Protein AF-A0A8J5JLI9-F1 (afdb_monomer)

Organism: Homarus americanus (NCBI:txid6706)

Mean predicted aligned error: 8.63 Å

Radius of gyration: 26.47 Å; Cα contacts (8 Å, |Δi|>4): 262; chains: 1; bounding box: 63×34×77 Å

Nearest PDB structures (foldseek):
  8sdy-assembly1_A  TM=8.564E-01  e=7.341E-09  Rattus norvegicus
  8bvt-assembly1_A  TM=8.169E-01  e=4.354E-09  Rattus nativitatis
  8sdz-assembly1_A  TM=8.524E-01  e=4.811E-08  Rattus norvegicus
  8wjq-assembly1_A  TM=7.940E-01  e=2.316E-08  Homo sapiens
  8bvs-assembly1_A  TM=8.279E-01  e=9.486E-08  Rattus norvegicus

InterPro domains:
  IPR036259 MFS transporter superfamily [G3DSA:1.20.1250.20] (95-215)
  IPR036259 MFS transporter superfamily [SSF103473] (138-205)

Foldseek 3Di:
DVVVVVVVCVVVPADDPVLVCCCVPPQVVLLVVLVVLVVVLLVQLDDAQKAADDPDCVQDPDDPVVVCVQWFPCDPPDNHTDRFKTFDWDFDPPDRGDIDTDPDIDGRDRAMDGDCPPPVHHNCNVVVCDDVNSVLSVLLVVLLVVLLVQLVPPLVCCQPPPQHLVRSLVVLSVQLVVLSVCLVPDPDSVSNSVSSSSNSSSNVSSNPSSVVVSD

Secondary structure (DSSP, 8-state):
-HHHHHHHHHHHH-S-HHHHHHIIIIIHHHHHHHHHHHHHHHHHS----EEE--TTGGGS---HHHHHHHHSPBPTTSSSBPSSEEEEEEE-SSSS--EEEEEEEEE--S-EEE--SS-S--HHHHTT--GGGTHHHHHHHHHHHHHHHHHHHHHHHHIIIII-HHHHHHHHHHHHHHHHGGGGG---HHHHHHHHHHHHHHHHHHHHHHHHT--

Sequence (215 aa):
MAKEFDEILESVGSYGYYQKWMILIFFMPISFFVGFTMNLMLFQVVVPDHWCYVPGRENTTLSPKEWRALTLPRAIESEKYSSCLMYKGEWSEDDGANYTVTNETQECISGWQHDLSQFTTTLSTAYEWVCEREIYSQHVLSITMAGNTVGTFLFPLLADKYLGRHSVFFLTLAIHIVFTLPYCWVSNIGLHLTLRFFQGLSFESNYLMPYTIGE

pLDDT: mean 85.45, std 9.64, range [50.44, 97.38]

Solvent-accessible surface area (backbone atoms only — not comparable to full-atom values): 11976 Å² total; per-residue (Å²): 107,72,68,57,51,53,53,50,46,51,72,78,62,53,82,42,73,68,55,54,49,47,42,62,70,53,45,47,54,50,34,47,52,56,50,48,62,58,58,49,47,61,67,34,41,43,66,63,65,47,30,54,37,71,88,66,54,88,69,44,95,60,50,81,64,56,47,46,65,68,44,32,44,66,31,95,90,46,100,46,64,28,50,57,38,25,39,46,63,50,73,47,88,84,73,75,67,42,78,46,66,49,97,50,75,40,72,57,83,69,48,73,43,66,55,52,89,87,49,90,77,25,56,18,67,73,70,60,30,48,70,92,40,33,58,56,43,53,47,49,54,52,37,20,51,51,20,25,58,52,24,61,58,50,50,57,54,41,16,77,74,75,59,36,61,72,56,43,43,56,49,30,50,50,45,27,52,66,34,50,63,59,56,86,77,57,84,51,64,70,59,48,43,51,30,36,20,50,28,22,23,21,46,58,49,49,56,52,45,63,66,64,71,65,110

Structure (mmCIF, N/CA/C/O backbone):
data_AF-A0A8J5JLI9-F1
#
_entry.id   AF-A0A8J5JLI9-F1
#
loop_
_atom_site.group_PDB
_atom_site.id
_atom_site.type_symbol
_atom_site.label_atom_id
_atom_site.label_alt_id
_atom_site.label_comp_id
_atom_site.label_asym_id
_atom_site.label_entity_id
_atom_site.label_seq_id
_atom_site.pdbx_PDB_ins_code
_atom_site.Cartn_x
_atom_site.Cartn_y
_atom_site.Cartn_z
_atom_site.occupancy
_atom_site.B_iso_or_equiv
_atom_site.auth_seq_id
_atom_site.auth_comp_id
_atom_site.auth_asym_id
_atom_site.auth_atom_id
_atom_site.pdbx_PDB_model_num
ATOM 1 N N . MET A 1 1 ? -31.823 19.813 27.300 1.00 50.44 1 MET A N 1
ATOM 2 C CA . MET A 1 1 ? -31.480 18.486 26.752 1.00 50.44 1 MET A CA 1
ATOM 3 C C . MET A 1 1 ? -29.978 18.206 26.766 1.00 50.44 1 MET A C 1
ATOM 5 O O . MET A 1 1 ? -29.601 17.415 27.607 1.00 50.44 1 MET A O 1
ATOM 9 N N . ALA A 1 2 ? -29.108 18.858 25.972 1.00 58.19 2 ALA A N 1
ATOM 10 C CA . ALA A 1 2 ? -27.647 18.628 26.078 1.00 58.19 2 ALA A CA 1
ATOM 11 C C . ALA A 1 2 ? -27.084 18.991 27.471 1.00 58.19 2 ALA A C 1
ATOM 13 O O . ALA A 1 2 ? -26.429 18.179 28.104 1.00 58.19 2 ALA A O 1
ATOM 14 N N . LYS A 1 3 ? -27.480 20.157 28.006 1.00 59.47 3 LYS A N 1
ATOM 15 C CA . LYS A 1 3 ? -27.076 20.619 29.347 1.00 59.47 3 LYS A CA 1
ATOM 16 C C . LYS A 1 3 ? -27.478 19.686 30.498 1.00 59.47 3 LYS A C 1
ATOM 18 O O . LYS A 1 3 ? -26.712 19.518 31.428 1.00 59.47 3 LYS A O 1
ATOM 23 N N . GLU A 1 4 ? -28.662 19.078 30.425 1.00 73.69 4 GLU A N 1
ATOM 24 C CA . GLU A 1 4 ? -29.114 18.120 31.449 1.00 73.69 4 GLU A CA 1
ATOM 25 C C . GLU A 1 4 ? -28.343 16.803 31.368 1.00 73.69 4 GLU A C 1
ATOM 27 O O . GLU A 1 4 ? -28.082 16.190 32.394 1.00 73.69 4 GLU A O 1
ATOM 32 N N . PHE A 1 5 ? -27.980 16.358 30.162 1.00 71.81 5 PHE A N 1
ATOM 33 C CA . PHE A 1 5 ? -27.211 15.129 29.985 1.00 71.81 5 PHE A CA 1
ATOM 34 C C . PHE A 1 5 ? -25.776 15.293 30.497 1.00 71.81 5 PHE A C 1
ATOM 36 O O . PHE A 1 5 ? -25.305 14.437 31.240 1.00 71.81 5 PHE A O 1
ATOM 43 N N . ASP A 1 6 ? -25.138 16.426 30.191 1.00 66.88 6 ASP A N 1
ATOM 44 C CA . ASP A 1 6 ? -23.807 16.765 30.703 1.00 66.88 6 ASP A CA 1
ATOM 45 C C . ASP A 1 6 ? -23.806 16.909 32.237 1.00 66.88 6 ASP A C 1
ATOM 47 O O . ASP A 1 6 ? -22.917 16.383 32.901 1.00 66.88 6 ASP A O 1
ATOM 51 N N . GLU A 1 7 ? -24.830 17.543 32.824 1.00 71.38 7 GLU A N 1
ATOM 52 C CA . GLU A 1 7 ? -24.980 17.674 34.286 1.00 71.38 7 GLU A CA 1
ATOM 53 C C . GLU A 1 7 ? -25.212 16.313 34.972 1.00 71.38 7 GLU A C 1
ATOM 55 O O . GLU A 1 7 ? -24.682 16.053 36.056 1.00 71.38 7 GLU A O 1
ATOM 60 N N . ILE A 1 8 ? -25.964 15.407 34.335 1.00 69.44 8 ILE A N 1
ATOM 61 C CA . ILE A 1 8 ? -26.152 14.033 34.822 1.00 69.44 8 ILE A CA 1
ATOM 62 C C . ILE A 1 8 ? -24.837 13.249 34.726 1.00 69.44 8 ILE A C 1
ATOM 64 O O . ILE A 1 8 ? -24.463 12.590 35.696 1.00 69.44 8 ILE A O 1
ATOM 68 N N . LEU A 1 9 ? -24.103 13.348 33.618 1.00 67.81 9 LEU A N 1
ATOM 69 C CA . LEU A 1 9 ? -22.786 12.721 33.451 1.00 67.81 9 LEU A CA 1
ATOM 70 C C . LEU A 1 9 ? -21.776 13.218 34.491 1.00 67.81 9 LEU A C 1
ATOM 72 O O . LEU A 1 9 ? -21.036 12.427 35.077 1.00 67.81 9 LEU A O 1
ATOM 76 N N . GLU A 1 10 ? -21.790 14.517 34.785 1.00 68.19 10 GLU A N 1
ATOM 77 C CA . GLU A 1 10 ? -20.942 15.112 35.813 1.00 68.19 10 GLU A CA 1
ATOM 78 C C . GLU A 1 10 ? -21.292 14.590 37.218 1.00 68.19 10 GLU A C 1
ATOM 80 O O . GLU A 1 10 ? -20.395 14.315 38.018 1.00 68.19 10 GLU A O 1
ATOM 85 N N . SER A 1 11 ? -22.581 14.341 37.482 1.00 65.12 11 SER A N 1
ATOM 86 C CA . SER A 1 11 ? -23.072 13.773 38.746 1.00 65.12 11 SER A CA 1
ATOM 87 C C . SER A 1 11 ? -22.745 12.284 38.952 1.00 65.12 11 SER A C 1
ATOM 89 O O . SER A 1 11 ? -22.592 11.849 40.095 1.00 65.12 11 SER A O 1
ATOM 91 N N . VAL A 1 12 ? -22.609 11.500 37.872 1.00 65.25 12 VAL A N 1
ATOM 92 C CA . VAL A 1 12 ? -22.276 10.058 37.923 1.00 65.25 12 VAL A CA 1
ATOM 93 C C . VAL A 1 12 ? -20.759 9.829 38.062 1.00 65.25 12 VAL A C 1
ATOM 95 O O . VAL A 1 12 ? -20.327 8.749 38.467 1.00 65.25 12 VAL A O 1
ATOM 98 N N . GLY A 1 13 ? -19.953 10.873 37.849 1.00 58.94 13 GLY A N 1
ATOM 99 C CA . GLY A 1 13 ? -18.511 10.888 38.080 1.00 58.94 13 GLY A CA 1
ATOM 100 C C . GLY A 1 13 ? -17.747 11.067 36.775 1.00 58.94 13 GLY A C 1
ATOM 101 O O . GLY A 1 13 ? -17.321 10.093 36.158 1.00 58.94 13 GLY A O 1
ATOM 102 N N . SER A 1 14 ? -17.563 12.323 36.366 1.00 61.41 14 SER A N 1
ATOM 103 C CA . SER A 1 14 ? -16.874 12.664 35.120 1.00 61.41 14 SER A CA 1
ATOM 104 C C . SER A 1 14 ? -15.392 12.265 35.114 1.00 61.41 14 SER A C 1
ATOM 106 O O . SER A 1 14 ? -14.705 12.314 36.137 1.00 61.41 14 SER A O 1
ATOM 108 N N . TYR A 1 15 ? -14.904 11.884 33.926 1.00 65.12 15 TYR A N 1
ATOM 109 C CA . TYR A 1 15 ? -13.517 11.958 33.435 1.00 65.12 15 TYR A CA 1
ATOM 110 C C . TYR A 1 15 ? -12.398 11.857 34.499 1.00 65.12 15 TYR A C 1
ATOM 112 O O . TYR A 1 15 ? -11.494 12.702 34.599 1.00 65.12 15 TYR A O 1
ATOM 120 N N . GLY A 1 16 ? -12.455 10.804 35.318 1.00 73.75 16 GLY A N 1
ATOM 121 C CA . GLY A 1 16 ? -11.554 10.604 36.452 1.00 73.75 16 GLY A CA 1
ATOM 122 C C . GLY A 1 16 ? -10.106 10.305 36.043 1.00 73.75 16 GLY A C 1
ATOM 123 O O . GLY A 1 16 ? -9.800 9.975 34.895 1.00 73.75 16 GLY A O 1
ATOM 124 N N . TYR A 1 17 ? -9.178 10.362 37.006 1.00 79.00 17 TYR A N 1
ATOM 125 C CA . TYR A 1 17 ? -7.759 10.052 36.766 1.00 79.00 17 TYR A CA 1
ATOM 126 C C . TYR A 1 17 ? -7.548 8.669 36.137 1.00 79.00 17 TYR A C 1
ATOM 128 O O . TYR A 1 17 ? -6.732 8.537 35.231 1.00 79.00 17 TYR A O 1
ATOM 136 N N . TYR A 1 18 ? -8.303 7.655 36.573 1.00 79.31 18 TYR A N 1
ATOM 137 C CA . TYR A 1 18 ? -8.224 6.301 36.018 1.00 79.31 18 TYR A CA 1
ATOM 138 C C . TYR A 1 18 ? -8.547 6.266 34.519 1.00 79.31 18 TYR A C 1
ATOM 140 O O . TYR A 1 18 ? -7.831 5.645 33.739 1.00 79.31 18 TYR A O 1
ATOM 148 N N . GLN A 1 19 ? -9.576 6.998 34.102 1.00 77.00 19 GLN A N 1
ATOM 149 C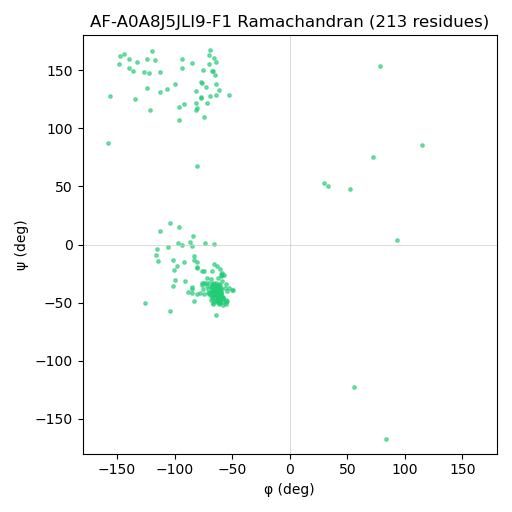 CA . GLN A 1 19 ? -9.997 7.059 32.711 1.00 77.00 19 GLN A CA 1
ATOM 150 C C . GLN A 1 19 ? -8.971 7.787 31.834 1.00 77.00 19 GLN A C 1
ATOM 152 O O . GLN A 1 19 ? -8.631 7.309 30.753 1.00 77.00 19 GLN A O 1
ATOM 157 N N . LYS A 1 20 ? -8.394 8.889 32.335 1.00 80.50 20 LYS A N 1
ATOM 158 C CA . LYS A 1 20 ? -7.273 9.581 31.675 1.00 80.50 20 LYS A CA 1
ATOM 159 C C . LYS A 1 20 ? -6.073 8.651 31.494 1.00 80.50 20 LYS A C 1
ATOM 161 O O . LYS A 1 20 ? -5.499 8.600 30.411 1.00 80.50 20 LYS A O 1
ATOM 166 N N . TRP A 1 21 ? -5.717 7.891 32.530 1.00 84.69 21 TRP A N 1
ATOM 167 C CA . TRP A 1 21 ? -4.632 6.911 32.465 1.00 84.69 21 TRP A CA 1
ATOM 168 C C . TRP A 1 21 ? -4.922 5.785 31.471 1.00 84.69 21 TRP A C 1
ATOM 170 O O . TRP A 1 21 ? -4.036 5.422 30.703 1.00 84.69 21 TRP A O 1
ATOM 180 N N . MET A 1 22 ? -6.153 5.272 31.435 1.00 83.44 22 MET A N 1
ATOM 181 C CA . MET A 1 22 ? -6.568 4.251 30.473 1.00 83.44 22 MET A CA 1
ATOM 182 C C . MET A 1 22 ? -6.462 4.761 29.027 1.00 83.44 22 MET A C 1
ATOM 184 O O . MET A 1 22 ? -5.907 4.070 28.174 1.00 83.44 22 MET A O 1
ATOM 188 N N . ILE A 1 23 ? -6.918 5.986 28.752 1.00 83.75 23 ILE A N 1
ATOM 189 C CA . ILE A 1 23 ? -6.802 6.600 27.422 1.00 83.75 23 ILE A CA 1
ATOM 190 C C . ILE A 1 23 ? -5.336 6.795 27.031 1.00 83.75 23 ILE A C 1
ATOM 192 O O . ILE A 1 23 ? -4.942 6.403 25.934 1.00 83.75 23 ILE A O 1
ATOM 196 N N . LEU A 1 24 ? -4.517 7.347 27.927 1.00 84.88 24 LEU A N 1
ATOM 197 C CA . LEU A 1 24 ? -3.117 7.657 27.635 1.00 84.88 24 LEU A CA 1
ATOM 198 C C . LEU A 1 24 ? -2.237 6.411 27.483 1.00 84.88 24 LEU A C 1
ATOM 200 O O . LEU A 1 24 ? -1.394 6.377 26.592 1.00 84.88 24 LEU A O 1
ATOM 204 N N . ILE A 1 25 ? -2.404 5.397 28.337 1.00 88.00 25 ILE A N 1
ATOM 205 C CA . ILE A 1 25 ? -1.552 4.198 28.314 1.00 88.00 25 ILE A CA 1
ATOM 206 C C . ILE A 1 25 ? -2.046 3.167 27.303 1.00 88.00 25 ILE A C 1
ATOM 208 O O . ILE A 1 25 ? -1.225 2.497 26.683 1.00 88.00 25 ILE A O 1
ATOM 212 N N . PHE A 1 26 ? -3.359 2.988 27.155 1.00 84.31 26 PHE A N 1
ATOM 213 C CA . PHE A 1 26 ? -3.895 1.871 26.381 1.00 84.31 26 PHE A CA 1
ATOM 214 C C . PHE A 1 26 ? -4.403 2.316 25.014 1.00 84.31 26 PHE A C 1
ATOM 216 O O . PHE A 1 26 ? -3.925 1.837 23.988 1.00 84.31 26 PHE A O 1
ATOM 223 N N . PHE A 1 27 ? -5.338 3.264 24.980 1.00 85.75 27 PHE A N 1
ATOM 224 C CA . PHE A 1 27 ? -5.991 3.626 23.727 1.00 85.75 27 PHE A CA 1
ATOM 225 C C . PHE A 1 27 ? -5.100 4.448 22.795 1.00 85.75 27 PHE A C 1
ATOM 227 O O . PHE A 1 27 ? -5.042 4.153 21.606 1.00 85.75 27 PHE A O 1
ATOM 234 N N . MET A 1 28 ? -4.357 5.426 23.316 1.00 87.00 28 MET A N 1
ATOM 235 C CA . MET A 1 28 ? -3.518 6.300 22.494 1.00 87.00 28 MET A CA 1
ATOM 236 C C . MET A 1 28 ? -2.424 5.529 21.729 1.00 87.00 28 MET A C 1
ATOM 238 O O . MET A 1 28 ? -2.307 5.747 20.521 1.00 87.00 28 MET A O 1
ATOM 242 N N . PRO A 1 29 ? -1.667 4.592 22.339 1.00 89.94 29 PRO A N 1
ATOM 243 C CA . PRO A 1 29 ? -0.715 3.781 21.584 1.00 89.94 29 PRO A CA 1
ATOM 244 C C . PRO A 1 29 ? -1.393 2.903 20.534 1.00 89.94 29 PRO A C 1
ATOM 246 O O . PRO A 1 29 ? -0.901 2.818 19.413 1.00 89.94 29 PRO A O 1
ATOM 249 N N . ILE A 1 30 ? -2.537 2.287 20.856 1.00 89.19 30 ILE A N 1
ATOM 250 C CA . ILE A 1 30 ? -3.274 1.442 19.905 1.00 89.19 30 ILE A CA 1
ATOM 251 C C . ILE A 1 30 ? -3.725 2.265 18.694 1.00 89.19 30 ILE A C 1
ATOM 253 O O . ILE A 1 30 ? -3.427 1.888 17.560 1.00 89.19 30 ILE A O 1
ATOM 257 N N . SER A 1 31 ? -4.375 3.410 18.913 1.00 87.00 31 SER A N 1
ATOM 258 C CA . SER A 1 31 ? -4.816 4.294 17.830 1.00 87.00 31 SER A CA 1
ATOM 259 C C . SER A 1 31 ? -3.634 4.830 17.019 1.00 87.00 31 SER A C 1
ATOM 261 O O . SER A 1 31 ? -3.736 4.932 15.796 1.00 87.00 31 SER A O 1
ATOM 263 N N . PHE A 1 32 ? -2.490 5.101 17.659 1.00 89.25 32 PHE A N 1
ATOM 264 C CA . PHE A 1 32 ? -1.261 5.466 16.956 1.00 89.25 32 PHE A CA 1
ATOM 265 C C . PHE A 1 32 ? -0.764 4.337 16.046 1.00 89.25 32 PHE A C 1
ATOM 267 O O . PHE A 1 32 ? -0.504 4.590 14.875 1.00 89.25 32 PHE A O 1
ATOM 274 N N . PHE A 1 33 ? -0.667 3.095 16.530 1.00 89.94 33 PHE A N 1
ATOM 275 C CA . PHE A 1 33 ? -0.214 1.964 15.710 1.00 89.94 33 PHE A CA 1
ATOM 276 C C . PHE A 1 33 ? -1.173 1.657 14.555 1.00 89.94 33 PHE A C 1
ATOM 278 O O . PHE A 1 33 ? -0.732 1.427 13.427 1.00 89.94 33 PHE A O 1
ATOM 285 N N . VAL A 1 34 ? -2.482 1.703 14.803 1.00 90.19 34 VAL A N 1
ATOM 286 C CA . VAL A 1 34 ? -3.504 1.525 13.761 1.00 90.19 34 VAL A CA 1
ATOM 287 C C . VAL A 1 34 ? -3.406 2.640 12.711 1.00 90.19 34 VAL A C 1
ATOM 289 O O . VAL A 1 34 ? -3.369 2.365 11.513 1.00 90.19 34 VAL A O 1
ATOM 292 N N . GLY A 1 35 ? -3.276 3.899 13.137 1.00 89.62 35 GLY A N 1
ATOM 293 C CA . GLY A 1 35 ? -3.065 5.031 12.232 1.00 89.62 35 GLY A CA 1
ATOM 294 C C . GLY A 1 35 ? -1.760 4.943 11.452 1.00 89.62 35 GLY A C 1
ATOM 295 O O . GLY A 1 35 ? -1.736 5.190 10.246 1.00 89.62 35 GLY A O 1
ATOM 296 N N . PHE A 1 36 ? -0.681 4.541 12.112 1.00 90.25 36 PHE A N 1
ATOM 297 C CA . PHE A 1 36 ? 0.627 4.394 11.496 1.00 90.25 36 PHE A CA 1
ATOM 298 C C . PHE A 1 36 ? 0.609 3.321 10.403 1.00 90.25 36 PHE A C 1
ATOM 300 O O . PHE A 1 36 ? 1.004 3.595 9.273 1.00 90.25 36 PHE A O 1
ATOM 307 N N . THR A 1 37 ? 0.079 2.130 10.693 1.00 89.25 37 THR A N 1
ATOM 308 C CA . THR A 1 37 ? -0.014 1.037 9.706 1.00 89.25 37 THR A CA 1
ATOM 309 C C . THR A 1 37 ? -0.882 1.396 8.499 1.00 89.25 37 THR A C 1
ATOM 311 O O . THR A 1 37 ? -0.558 0.996 7.380 1.00 89.25 37 THR A O 1
ATOM 314 N N . MET A 1 38 ? -1.935 2.196 8.692 1.00 88.38 38 MET A N 1
ATOM 315 C CA . MET A 1 38 ? -2.758 2.707 7.594 1.00 88.38 38 MET A CA 1
ATOM 316 C C . MET A 1 38 ? -2.021 3.712 6.719 1.00 88.38 38 MET A C 1
ATOM 318 O O . MET A 1 38 ? -2.015 3.577 5.497 1.00 88.38 38 MET A O 1
ATOM 322 N N . ASN A 1 39 ? -1.348 4.688 7.325 1.00 88.56 39 ASN A N 1
ATOM 323 C CA . ASN A 1 39 ? -0.610 5.703 6.572 1.00 88.56 39 ASN A CA 1
ATOM 324 C C . ASN A 1 39 ? 0.620 5.123 5.860 1.00 88.56 39 ASN A C 1
ATOM 326 O O . ASN A 1 39 ? 0.968 5.575 4.769 1.00 88.56 39 ASN A O 1
ATOM 330 N N . LEU A 1 40 ? 1.236 4.072 6.413 1.00 90.06 40 LEU A N 1
ATOM 331 C CA . LEU A 1 40 ? 2.332 3.356 5.756 1.00 90.06 40 LEU A CA 1
ATOM 332 C C . LEU A 1 40 ? 1.950 2.775 4.387 1.00 90.06 40 LEU A C 1
ATOM 334 O O . LEU A 1 40 ? 2.828 2.610 3.542 1.00 90.06 40 LEU A O 1
ATOM 338 N N . MET A 1 41 ? 0.665 2.512 4.131 1.00 89.00 41 MET A N 1
ATOM 339 C CA . MET A 1 41 ? 0.199 2.036 2.826 1.00 89.00 41 MET A CA 1
ATOM 340 C C . MET A 1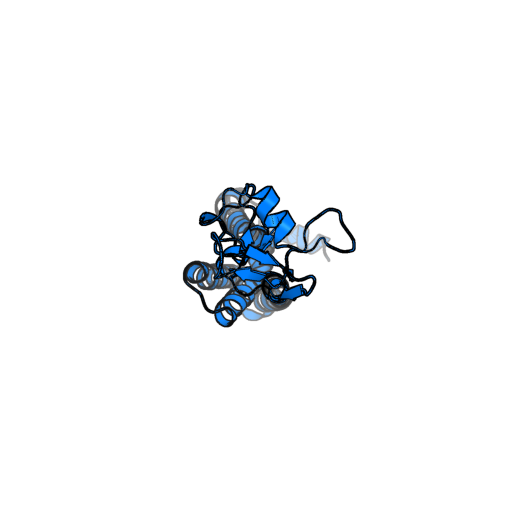 41 ? 0.590 2.975 1.683 1.00 89.00 41 MET A C 1
ATOM 342 O O . MET A 1 41 ? 0.950 2.496 0.611 1.00 89.00 41 MET A O 1
ATOM 346 N N . LEU A 1 42 ? 0.555 4.293 1.903 1.00 91.44 42 LEU A N 1
ATOM 347 C CA . LEU A 1 42 ? 0.856 5.279 0.861 1.00 91.44 42 LEU A CA 1
ATOM 348 C C . LEU A 1 42 ? 2.290 5.120 0.343 1.00 91.44 42 LEU A C 1
ATOM 350 O O . LEU A 1 42 ? 2.525 5.160 -0.861 1.00 91.44 42 LEU A O 1
ATOM 354 N N . PHE A 1 43 ? 3.233 4.847 1.244 1.00 90.44 43 PHE A N 1
ATOM 355 C CA . PHE A 1 43 ? 4.628 4.586 0.890 1.00 90.44 43 PHE A CA 1
ATOM 356 C C . PHE A 1 43 ? 4.835 3.201 0.272 1.00 90.44 43 PHE A C 1
ATOM 358 O O . PHE A 1 43 ? 5.801 2.987 -0.451 1.00 90.44 43 PHE A O 1
ATOM 365 N N . GLN A 1 44 ? 3.940 2.248 0.533 1.00 88.94 44 GLN A N 1
ATOM 366 C CA . GLN A 1 44 ? 4.023 0.916 -0.065 1.00 88.94 44 GLN A CA 1
ATOM 367 C C . GLN A 1 44 ? 3.575 0.914 -1.525 1.00 88.94 44 GLN A C 1
ATOM 369 O O . GLN A 1 44 ? 4.124 0.150 -2.306 1.00 88.94 44 GLN A O 1
ATOM 374 N N . VAL A 1 45 ? 2.608 1.748 -1.908 1.00 91.38 45 VAL A N 1
ATOM 375 C CA . VAL A 1 45 ? 2.060 1.774 -3.278 1.00 91.38 45 VAL A CA 1
ATOM 376 C C . VAL A 1 45 ? 2.672 2.858 -4.165 1.00 91.38 45 VAL A C 1
ATOM 378 O O . VAL A 1 45 ? 2.288 2.996 -5.327 1.00 91.38 45 VAL A O 1
ATOM 381 N N . VAL A 1 46 ? 3.623 3.639 -3.644 1.00 91.50 46 VAL A N 1
ATOM 382 C CA . VAL A 1 46 ? 4.294 4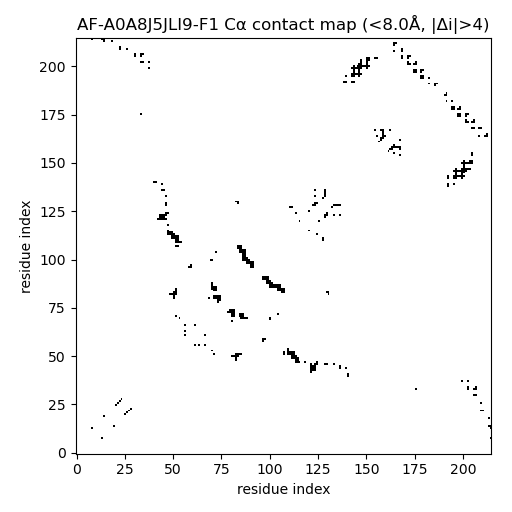.670 -4.439 1.00 91.50 46 VAL A CA 1
ATOM 383 C C . VAL A 1 46 ? 5.039 4.031 -5.611 1.00 91.50 46 VAL A C 1
ATOM 385 O O . VAL A 1 46 ? 5.742 3.023 -5.464 1.00 91.50 46 VAL A O 1
ATOM 388 N N . VAL A 1 47 ? 4.849 4.619 -6.787 1.00 90.19 47 VAL A N 1
ATOM 389 C CA . VAL A 1 47 ? 5.544 4.248 -8.015 1.00 90.19 47 VAL A CA 1
ATOM 390 C C . VAL A 1 47 ? 6.728 5.205 -8.167 1.00 90.19 47 VAL A C 1
ATOM 392 O O . VAL A 1 47 ? 6.503 6.388 -8.420 1.00 90.19 47 VAL A O 1
ATOM 395 N N . PRO A 1 48 ? 7.978 4.756 -7.954 1.00 90.94 48 PRO A N 1
ATOM 396 C CA . PRO A 1 48 ? 9.136 5.611 -8.190 1.00 90.94 48 PRO A CA 1
ATOM 397 C C . PRO A 1 48 ? 9.334 5.869 -9.689 1.00 90.94 48 PRO A C 1
ATOM 399 O O . PRO A 1 48 ? 8.822 5.125 -10.538 1.00 90.94 48 PRO A O 1
ATOM 402 N N . ASP A 1 49 ? 10.130 6.895 -10.008 1.00 90.31 49 ASP A N 1
ATOM 403 C CA . ASP A 1 49 ? 10.588 7.146 -11.376 1.00 90.31 49 ASP A CA 1
ATOM 404 C C . ASP A 1 49 ? 11.225 5.858 -11.925 1.00 90.31 49 ASP A C 1
ATOM 406 O O . ASP A 1 49 ? 12.062 5.220 -11.281 1.00 90.31 49 ASP A O 1
ATOM 410 N N . HIS A 1 50 ? 10.784 5.445 -13.107 1.00 90.50 50 HIS A N 1
ATOM 411 C CA . HIS A 1 50 ? 11.174 4.181 -13.716 1.00 90.50 50 HIS A CA 1
ATOM 412 C C . HIS A 1 50 ? 11.412 4.347 -15.211 1.00 90.50 50 HIS A C 1
ATOM 414 O O . HIS A 1 50 ? 10.964 5.308 -15.842 1.00 90.50 50 HIS A O 1
ATOM 420 N N . TRP A 1 51 ? 12.156 3.406 -15.772 1.00 90.38 51 TRP A N 1
ATOM 421 C CA . TRP A 1 51 ? 12.448 3.312 -17.192 1.00 90.38 51 TRP A CA 1
ATOM 422 C C . TRP A 1 51 ? 12.573 1.851 -17.596 1.00 90.38 51 TRP A C 1
ATOM 424 O O . TRP A 1 51 ? 12.774 0.967 -16.765 1.00 90.38 51 TRP A O 1
ATOM 434 N N . CYS A 1 52 ? 12.468 1.586 -18.888 1.00 91.50 52 CYS A N 1
ATOM 435 C CA . CYS A 1 52 ? 12.487 0.219 -19.374 1.00 91.50 52 CYS A CA 1
ATOM 436 C C . CYS A 1 52 ? 13.884 -0.384 -19.300 1.00 91.50 52 CYS A C 1
ATOM 438 O O . CYS A 1 52 ? 14.881 0.256 -19.656 1.00 91.50 52 CYS A O 1
ATOM 440 N N . TYR A 1 53 ? 13.952 -1.626 -18.829 1.00 90.62 53 TYR A N 1
ATOM 441 C CA . TYR A 1 53 ? 15.182 -2.392 -18.872 1.00 90.62 53 TYR A CA 1
ATOM 442 C C . TYR A 1 53 ? 15.393 -2.906 -20.293 1.00 90.62 53 TYR A C 1
ATOM 444 O O . TYR A 1 53 ? 14.506 -3.532 -20.863 1.00 90.62 53 TYR A O 1
ATOM 452 N N . VAL A 1 54 ? 16.567 -2.644 -20.867 1.00 88.88 54 VAL A N 1
ATOM 453 C CA . VAL A 1 54 ? 16.954 -3.178 -22.178 1.00 88.88 54 VAL A CA 1
ATOM 454 C C . VAL A 1 54 ? 18.232 -3.996 -21.996 1.00 88.88 54 VAL A C 1
ATOM 456 O O . VAL A 1 54 ? 19.255 -3.422 -21.594 1.00 88.88 54 VAL A O 1
ATOM 459 N N . PRO A 1 55 ? 18.189 -5.319 -22.239 1.00 87.00 55 PRO A N 1
ATOM 460 C CA . PRO A 1 55 ? 19.326 -6.197 -22.013 1.00 87.00 55 PRO A CA 1
ATOM 461 C C . PRO A 1 55 ? 20.450 -5.947 -23.025 1.00 87.00 55 PRO A C 1
ATOM 463 O O . PRO A 1 55 ? 20.232 -5.479 -24.140 1.00 87.00 55 PRO A O 1
ATOM 466 N N . GLY A 1 56 ? 21.673 -6.300 -22.628 1.00 83.38 56 GLY A N 1
ATOM 467 C CA . GLY A 1 56 ? 22.845 -6.292 -23.505 1.00 83.38 56 GLY A CA 1
ATOM 468 C C . GLY A 1 56 ? 23.683 -5.010 -23.481 1.00 83.38 56 GLY A C 1
ATOM 469 O O . GLY A 1 56 ? 24.712 -4.954 -24.144 1.00 83.38 56 GLY A O 1
ATOM 470 N N . ARG A 1 57 ? 23.358 -4.034 -22.624 1.00 85.50 57 ARG A N 1
ATOM 471 C CA . ARG A 1 57 ? 24.266 -2.910 -22.329 1.00 85.50 57 ARG A CA 1
ATOM 472 C C . ARG A 1 57 ? 25.685 -3.370 -21.964 1.00 85.50 57 ARG A C 1
ATOM 474 O O . ARG A 1 57 ? 26.643 -2.735 -22.387 1.00 85.50 57 ARG A O 1
ATOM 481 N N . GLU A 1 58 ? 25.806 -4.461 -21.207 1.00 83.44 58 GLU A N 1
ATOM 482 C CA . GLU A 1 58 ? 27.089 -5.040 -20.762 1.00 83.44 58 GLU A CA 1
ATOM 483 C C . GLU A 1 58 ? 27.996 -5.476 -21.927 1.00 83.44 58 GLU A C 1
ATOM 485 O O . GLU A 1 58 ? 29.208 -5.570 -21.767 1.00 83.44 58 GLU A O 1
ATOM 490 N N . ASN A 1 59 ? 27.425 -5.697 -23.114 1.00 83.69 59 ASN A N 1
ATOM 491 C CA . ASN A 1 59 ? 28.176 -6.041 -24.321 1.00 83.69 59 ASN A CA 1
ATOM 492 C C . ASN A 1 59 ? 28.699 -4.795 -25.057 1.00 83.69 59 ASN A C 1
ATOM 494 O O . ASN A 1 59 ? 29.359 -4.921 -26.085 1.00 83.69 59 ASN A O 1
ATOM 498 N N . THR A 1 60 ? 28.406 -3.594 -24.548 1.00 80.38 60 THR A N 1
ATOM 499 C CA . THR A 1 60 ? 28.819 -2.310 -25.124 1.00 80.38 60 THR A CA 1
ATOM 500 C C . THR A 1 60 ? 29.735 -1.549 -24.170 1.00 80.38 60 THR A C 1
ATOM 502 O O . THR A 1 60 ? 29.702 -1.735 -22.956 1.00 80.38 60 THR A O 1
ATOM 505 N N . THR A 1 61 ? 30.515 -0.613 -24.703 1.00 85.12 61 THR A N 1
ATOM 506 C CA . THR A 1 61 ? 31.316 0.332 -23.906 1.00 85.12 61 THR A CA 1
ATOM 507 C C . THR A 1 61 ? 30.519 1.564 -23.449 1.00 85.12 61 THR A C 1
ATOM 509 O O . THR A 1 61 ? 31.097 2.496 -22.889 1.00 85.12 61 THR A O 1
ATOM 512 N N . LEU A 1 62 ? 29.197 1.590 -23.674 1.00 85.25 62 LEU A N 1
ATOM 513 C CA . LEU A 1 62 ? 28.346 2.760 -23.448 1.00 85.25 62 LEU A CA 1
ATOM 514 C C . LEU A 1 62 ? 28.023 2.980 -21.963 1.00 85.25 62 LEU A C 1
ATOM 516 O O . LEU A 1 62 ? 27.693 2.063 -21.196 1.00 85.25 62 LEU A O 1
ATOM 520 N N . SER A 1 63 ? 28.032 4.249 -21.551 1.00 88.44 63 SER A N 1
ATOM 521 C CA . SER A 1 63 ? 27.599 4.637 -20.210 1.00 88.44 63 SER A CA 1
ATOM 522 C C . SER A 1 63 ? 26.091 4.382 -20.010 1.00 88.44 63 SER A C 1
ATOM 524 O O . SER A 1 63 ? 25.325 4.313 -20.975 1.00 88.44 63 SER A O 1
ATOM 526 N N . PRO A 1 64 ? 25.592 4.305 -18.757 1.00 86.19 64 PRO A N 1
ATOM 527 C CA . PRO A 1 64 ? 24.160 4.113 -18.500 1.00 86.19 64 PRO A CA 1
ATOM 528 C C . PRO A 1 64 ? 23.284 5.224 -19.082 1.00 86.19 64 PRO A C 1
ATOM 530 O O . PRO A 1 64 ? 22.087 5.037 -19.284 1.00 86.19 64 PRO A O 1
ATOM 533 N N . LYS A 1 65 ? 23.847 6.423 -19.265 1.00 87.19 65 LYS A N 1
ATOM 534 C CA . LYS A 1 65 ? 23.127 7.572 -19.815 1.00 87.19 65 LYS A CA 1
ATOM 535 C C . LYS A 1 65 ? 23.042 7.487 -21.335 1.00 87.19 65 LYS A C 1
ATOM 537 O O . LYS A 1 65 ? 21.969 7.722 -21.874 1.00 87.19 65 LYS A O 1
ATOM 542 N N . GLU A 1 66 ? 24.134 7.110 -21.995 1.00 88.19 66 GLU A N 1
ATOM 543 C CA . GLU A 1 66 ? 24.176 6.928 -23.451 1.00 88.19 66 GLU A CA 1
ATOM 544 C C . GLU A 1 66 ? 23.318 5.745 -23.891 1.00 88.19 66 GLU A C 1
ATOM 546 O O . GLU A 1 66 ? 22.561 5.873 -24.846 1.00 88.19 66 GLU A O 1
ATOM 551 N N . TRP A 1 67 ? 23.349 4.636 -23.143 1.00 88.69 67 TRP A N 1
ATOM 552 C CA . TRP A 1 67 ? 22.482 3.489 -23.416 1.00 88.69 67 TRP A CA 1
ATOM 553 C C . TRP A 1 67 ? 21.003 3.879 -23.375 1.00 88.69 67 TRP A C 1
ATOM 555 O O . TRP A 1 67 ? 20.272 3.642 -24.327 1.00 88.69 67 TRP A O 1
ATOM 565 N N . ARG A 1 68 ? 20.575 4.578 -22.316 1.00 88.00 68 ARG A N 1
ATOM 566 C CA . ARG A 1 68 ? 19.195 5.076 -22.208 1.00 88.00 68 ARG A CA 1
ATOM 567 C C . ARG A 1 68 ? 18.836 6.049 -23.329 1.00 88.00 68 ARG A C 1
ATOM 569 O O . ARG A 1 68 ? 17.725 5.981 -23.837 1.00 88.00 68 ARG A O 1
ATOM 576 N N . ALA A 1 69 ? 19.765 6.919 -23.723 1.00 88.25 69 ALA A N 1
ATOM 577 C CA . ALA A 1 69 ? 19.557 7.850 -24.828 1.00 88.25 69 ALA A CA 1
ATOM 578 C C . ALA A 1 69 ? 19.359 7.143 -26.177 1.00 88.25 69 ALA A C 1
ATOM 580 O O . ALA A 1 69 ? 18.615 7.642 -27.016 1.00 88.25 69 ALA A O 1
ATOM 581 N N . LEU A 1 70 ? 20.016 5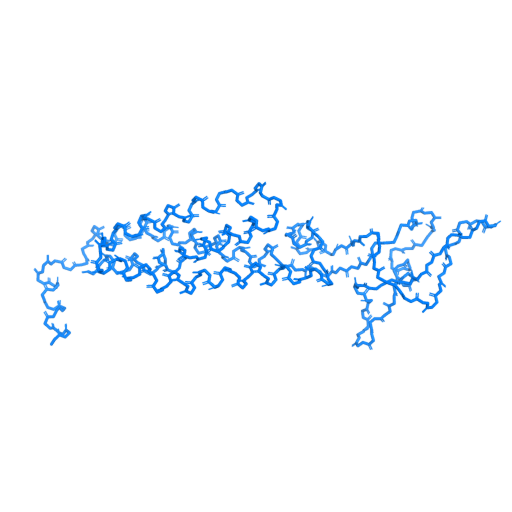.996 -26.369 1.00 87.25 70 LEU A N 1
ATOM 582 C CA . LEU A 1 70 ? 19.907 5.176 -27.570 1.00 87.25 70 LEU A CA 1
ATOM 583 C C . LEU A 1 70 ? 18.618 4.341 -27.585 1.00 87.25 70 LEU A C 1
ATOM 585 O O . LEU A 1 70 ? 17.985 4.218 -28.627 1.00 87.25 70 LEU A O 1
ATOM 589 N N . THR A 1 71 ? 18.228 3.756 -26.448 1.00 87.00 71 THR A N 1
ATOM 590 C CA . THR A 1 71 ? 17.163 2.740 -26.402 1.00 87.00 71 THR A CA 1
ATOM 591 C C . THR A 1 71 ? 15.785 3.269 -26.014 1.00 87.00 71 THR A C 1
ATOM 593 O O . THR A 1 71 ? 14.791 2.583 -26.254 1.00 87.00 71 THR A O 1
ATOM 596 N N . LEU A 1 72 ? 15.692 4.451 -25.398 1.00 90.12 72 LEU A N 1
ATOM 597 C CA . LEU A 1 72 ? 14.429 4.998 -24.901 1.00 90.12 72 LEU A CA 1
ATOM 598 C C . LEU A 1 72 ? 14.010 6.249 -25.688 1.00 90.12 72 LEU A C 1
ATOM 600 O O . LEU A 1 72 ? 14.806 7.183 -25.830 1.00 90.12 72 LEU A O 1
ATOM 604 N N . PRO A 1 73 ? 12.750 6.328 -26.149 1.00 89.44 73 PRO A N 1
ATOM 605 C CA . PRO A 1 73 ? 12.217 7.547 -26.735 1.00 89.44 73 PRO A CA 1
ATOM 606 C C . PRO A 1 73 ? 12.111 8.650 -25.679 1.00 89.44 73 PRO A C 1
ATOM 608 O O . PRO A 1 73 ? 11.880 8.390 -24.496 1.00 89.44 73 PRO A O 1
ATOM 611 N N . ARG A 1 74 ? 12.255 9.909 -26.101 1.00 83.75 74 ARG A N 1
ATOM 612 C CA . ARG A 1 74 ? 11.948 11.060 -25.238 1.00 83.75 74 ARG A CA 1
ATOM 613 C C . ARG A 1 74 ? 10.437 11.234 -25.142 1.00 83.75 74 ARG A C 1
ATOM 615 O O . ARG A 1 74 ? 9.734 11.070 -26.138 1.00 83.75 74 ARG A O 1
ATOM 622 N N . ALA A 1 75 ? 9.943 11.540 -23.948 1.00 75.88 75 ALA A N 1
ATOM 623 C CA . ALA A 1 75 ? 8.533 11.833 -23.752 1.00 75.88 75 ALA A CA 1
ATOM 624 C C . ALA A 1 75 ? 8.160 13.102 -24.536 1.00 75.88 75 ALA A C 1
ATOM 626 O O . ALA A 1 75 ? 8.904 14.077 -24.541 1.00 75.88 75 ALA A O 1
ATOM 627 N N . ILE A 1 76 ? 7.002 13.094 -25.199 1.00 66.94 76 ILE A N 1
ATOM 628 C CA . ILE A 1 76 ? 6.568 14.187 -26.090 1.00 66.94 76 ILE A CA 1
ATOM 629 C C . ILE A 1 76 ? 6.410 15.513 -25.319 1.00 66.94 76 ILE A C 1
ATOM 631 O O . ILE A 1 76 ? 6.620 16.587 -25.876 1.00 66.94 76 ILE A O 1
ATOM 635 N N . GLU A 1 77 ? 6.090 15.433 -24.025 1.00 66.12 77 GLU A N 1
ATOM 636 C CA . GLU A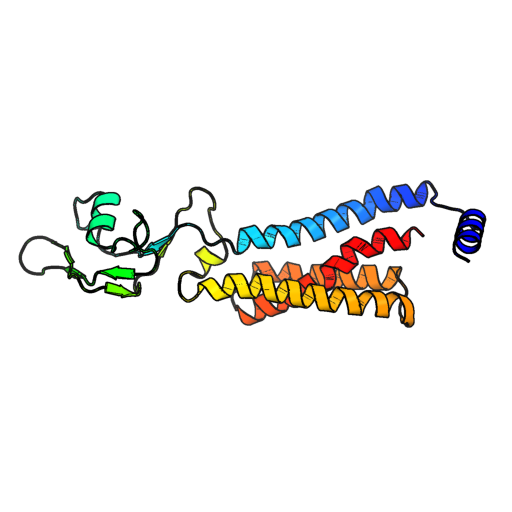 1 77 ? 5.741 16.580 -23.179 1.00 66.12 77 GLU A CA 1
ATOM 637 C C . GLU A 1 77 ? 6.839 16.986 -22.181 1.00 66.12 77 GLU A C 1
ATOM 639 O O . GLU A 1 77 ? 6.678 17.962 -21.451 1.00 66.12 77 GLU A O 1
ATOM 644 N N . SER A 1 78 ? 7.967 16.267 -22.117 1.00 66.12 78 SER A N 1
ATOM 645 C CA . SER A 1 78 ? 9.038 16.589 -21.165 1.00 66.12 78 SER A CA 1
ATOM 646 C C . SER A 1 78 ? 10.426 16.248 -21.703 1.00 66.12 78 SER A C 1
ATOM 648 O O . SER A 1 78 ? 10.593 15.348 -22.515 1.00 66.12 78 SER A O 1
ATOM 650 N N . GLU A 1 79 ? 11.464 16.916 -21.191 1.00 72.44 79 GLU A N 1
ATOM 651 C CA . GLU A 1 79 ? 12.864 16.537 -21.456 1.00 72.44 79 GLU A CA 1
ATOM 652 C C . GLU A 1 79 ? 13.254 15.163 -20.866 1.00 72.44 79 GLU A C 1
ATOM 654 O O . GLU A 1 79 ? 14.402 14.732 -21.005 1.00 72.44 79 GLU A O 1
ATOM 659 N N . LYS A 1 80 ? 12.324 14.457 -20.209 1.00 80.31 80 LYS A N 1
ATOM 660 C CA . LYS A 1 80 ? 12.550 13.122 -19.652 1.00 80.31 80 LYS A CA 1
ATOM 661 C C . LYS A 1 80 ? 12.339 12.031 -20.711 1.00 80.31 80 LYS A C 1
ATOM 663 O O . LYS A 1 80 ? 11.624 12.199 -21.698 1.00 80.31 80 LYS A O 1
ATOM 668 N N . TYR A 1 81 ? 12.972 10.881 -20.496 1.00 82.62 81 TYR A N 1
ATOM 669 C CA . TYR A 1 81 ? 12.701 9.672 -21.277 1.00 82.62 81 TYR A CA 1
ATOM 670 C C . TYR A 1 81 ? 11.289 9.154 -20.989 1.00 82.62 81 TYR A C 1
ATOM 672 O O . TYR A 1 81 ? 10.783 9.321 -19.881 1.00 82.62 81 TYR A O 1
ATOM 680 N N . SER A 1 82 ? 10.666 8.516 -21.978 1.00 83.06 82 SER A N 1
ATOM 681 C CA . SER A 1 82 ? 9.427 7.772 -21.770 1.00 83.06 82 SER A CA 1
ATOM 682 C C . SER A 1 82 ? 9.688 6.600 -20.825 1.00 83.06 82 SER A C 1
ATOM 684 O O . SER A 1 82 ? 10.606 5.810 -21.045 1.00 83.06 82 SER A O 1
ATOM 686 N N . SER A 1 83 ? 8.877 6.485 -19.776 1.00 85.50 83 SER A N 1
ATOM 687 C CA . SER A 1 83 ? 9.003 5.423 -18.770 1.00 85.50 83 SER A CA 1
ATOM 688 C C . SER A 1 83 ? 8.398 4.086 -19.208 1.00 85.50 83 SER A C 1
ATOM 690 O O . SER A 1 83 ? 8.764 3.048 -18.659 1.00 85.50 83 SER A O 1
ATOM 692 N N . CYS A 1 84 ? 7.503 4.109 -20.202 1.00 89.56 84 CYS A N 1
ATOM 693 C CA . CYS A 1 84 ? 6.665 2.968 -20.593 1.00 89.56 84 CYS A CA 1
ATOM 694 C C . CYS A 1 84 ? 6.916 2.446 -22.007 1.00 89.56 84 CYS A C 1
ATOM 696 O O . CYS A 1 84 ? 6.374 1.408 -22.381 1.00 89.56 84 CYS A O 1
ATOM 698 N N . LEU A 1 85 ? 7.708 3.167 -22.798 1.00 90.56 85 LEU A N 1
ATOM 699 C CA . LEU A 1 85 ? 8.014 2.810 -24.176 1.00 90.56 85 LEU A CA 1
ATOM 700 C C . LEU A 1 85 ? 9.520 2.673 -24.347 1.00 90.56 85 LEU A C 1
ATOM 702 O O . LEU A 1 85 ? 10.296 3.412 -23.744 1.00 90.56 85 LEU A O 1
ATOM 706 N N . MET A 1 86 ? 9.916 1.774 -25.236 1.00 90.75 86 MET A N 1
ATOM 707 C CA . MET A 1 86 ? 11.289 1.618 -25.694 1.00 90.75 86 MET A CA 1
ATOM 708 C C . MET A 1 86 ? 11.314 1.523 -27.217 1.00 90.75 86 MET A C 1
ATOM 710 O O . MET A 1 86 ? 10.311 1.180 -27.844 1.00 90.75 86 MET A O 1
ATOM 714 N N . TYR A 1 87 ? 12.446 1.833 -27.832 1.00 90.19 87 TYR A N 1
ATOM 715 C CA . TYR A 1 87 ? 12.603 1.599 -29.260 1.00 90.19 87 TYR A CA 1
ATOM 716 C C . TYR A 1 87 ? 12.816 0.110 -29.558 1.00 90.19 87 TYR A C 1
ATOM 718 O O . TYR A 1 87 ? 13.393 -0.628 -28.754 1.00 90.19 87 TYR A O 1
ATOM 726 N N . LYS A 1 88 ? 12.381 -0.337 -30.737 1.00 88.25 88 LYS A N 1
ATOM 727 C CA . LYS A 1 88 ? 12.726 -1.667 -31.252 1.00 88.25 88 LYS A CA 1
ATOM 728 C C . LYS A 1 88 ? 14.193 -1.682 -31.663 1.00 88.25 88 LYS A C 1
ATOM 730 O O . LYS A 1 88 ? 14.591 -0.888 -32.518 1.00 88.25 88 LYS A O 1
ATOM 735 N N . GLY A 1 89 ? 14.976 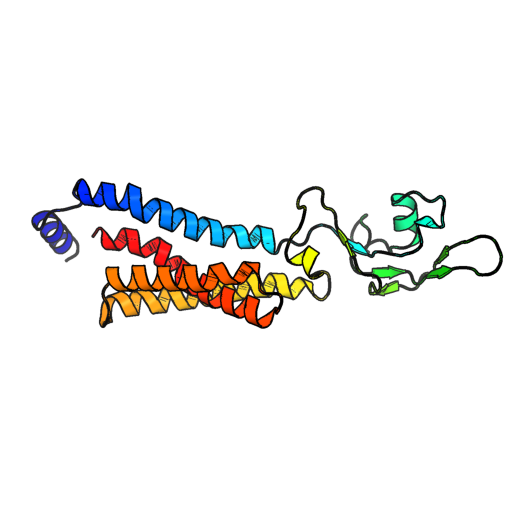-2.580 -31.075 1.00 85.69 89 GLY A N 1
ATOM 736 C CA . GLY A 1 89 ? 16.378 -2.754 -31.424 1.00 85.69 89 GLY A CA 1
ATOM 737 C C . GLY A 1 89 ? 16.799 -4.215 -31.463 1.00 85.69 89 GLY A C 1
ATOM 738 O O . GLY A 1 89 ? 16.221 -5.057 -30.777 1.00 85.69 89 GLY A O 1
ATOM 739 N N . GLU A 1 90 ? 17.800 -4.490 -32.291 1.00 83.88 90 GLU A N 1
ATOM 740 C CA . GLU A 1 90 ? 18.359 -5.817 -32.535 1.00 83.88 90 GLU A CA 1
ATOM 741 C C . GLU A 1 90 ? 19.892 -5.747 -32.542 1.00 83.88 90 GLU A C 1
ATOM 743 O O . GLU A 1 90 ? 20.502 -4.724 -32.887 1.00 83.88 90 GLU A O 1
ATOM 748 N N . TRP A 1 91 ? 20.519 -6.848 -32.131 1.00 80.38 91 TRP A N 1
ATOM 749 C CA . TRP A 1 91 ? 21.969 -7.004 -32.182 1.00 80.38 91 TRP A CA 1
ATOM 750 C C . TRP A 1 91 ? 22.401 -7.312 -33.610 1.00 80.38 91 TRP A C 1
ATOM 752 O O . TRP A 1 91 ? 21.910 -8.268 -34.203 1.00 80.38 91 TRP A O 1
ATOM 762 N N . SER A 1 92 ? 23.331 -6.523 -34.148 1.00 75.06 92 SER A N 1
ATOM 763 C CA . SER A 1 92 ? 23.939 -6.831 -35.441 1.00 75.06 92 SER A CA 1
ATOM 764 C C . SER A 1 92 ? 24.828 -8.072 -35.322 1.00 75.06 92 SER A C 1
ATOM 766 O O . SER A 1 92 ? 25.696 -8.126 -34.446 1.00 75.06 92 SER A O 1
ATOM 768 N N . GLU A 1 93 ? 24.612 -9.056 -36.196 1.00 67.94 93 GLU A N 1
ATOM 769 C CA . GLU A 1 93 ? 25.387 -10.304 -36.233 1.00 67.94 93 GLU A CA 1
ATOM 770 C C . GLU A 1 93 ? 26.779 -10.125 -36.862 1.00 67.94 93 GLU A C 1
ATOM 772 O O . GLU A 1 93 ? 27.679 -10.907 -36.563 1.00 67.94 93 GLU A O 1
ATOM 777 N N . ASP A 1 94 ? 26.977 -9.093 -37.692 1.00 62.66 94 ASP A N 1
ATOM 778 C CA . ASP A 1 94 ? 28.066 -9.112 -38.676 1.00 62.66 94 ASP A CA 1
ATOM 779 C C . ASP A 1 94 ? 29.400 -8.510 -38.214 1.00 62.66 94 ASP A C 1
ATOM 781 O O . ASP A 1 94 ? 30.434 -9.000 -38.639 1.00 62.66 94 ASP A O 1
ATOM 785 N N . ASP A 1 95 ? 29.445 -7.500 -37.338 1.00 54.47 95 ASP A N 1
ATOM 786 C CA . ASP A 1 95 ? 30.732 -6.864 -36.996 1.00 54.47 95 ASP A CA 1
ATOM 787 C C . ASP A 1 95 ? 30.692 -6.131 -35.647 1.00 54.47 95 ASP A C 1
ATOM 789 O O . ASP A 1 95 ? 30.436 -4.928 -35.549 1.00 54.47 95 ASP A O 1
ATOM 793 N N . GLY A 1 96 ? 30.970 -6.888 -34.582 1.00 55.09 96 GLY A N 1
ATOM 794 C CA . GLY A 1 96 ? 31.294 -6.356 -33.258 1.00 55.09 96 GLY A CA 1
ATOM 795 C C . GLY A 1 96 ? 30.109 -5.754 -32.510 1.00 55.09 96 GLY A C 1
ATOM 796 O O . GLY A 1 96 ? 30.033 -4.540 -32.390 1.00 55.09 96 GLY A O 1
ATOM 797 N N . ALA A 1 97 ? 29.222 -6.608 -31.980 1.00 63.69 97 ALA A N 1
ATOM 798 C CA . ALA A 1 97 ? 28.247 -6.300 -30.921 1.00 63.69 97 ALA A CA 1
ATOM 799 C C . ALA A 1 97 ? 27.696 -4.854 -30.949 1.00 63.69 97 ALA A C 1
ATOM 801 O O . ALA A 1 97 ? 27.716 -4.143 -29.944 1.00 63.69 97 ALA A O 1
ATOM 802 N N . ASN A 1 98 ? 27.228 -4.399 -32.112 1.00 73.88 98 ASN A N 1
ATOM 803 C CA . ASN A 1 98 ? 26.605 -3.089 -32.253 1.00 73.88 98 ASN A CA 1
ATOM 804 C C . ASN A 1 98 ? 25.091 -3.268 -32.155 1.00 73.88 98 ASN A C 1
ATOM 806 O O . ASN A 1 98 ? 24.481 -3.980 -32.956 1.00 73.88 98 ASN A O 1
ATOM 810 N N . TYR A 1 99 ? 24.493 -2.634 -31.146 1.00 81.44 99 TYR A N 1
ATOM 811 C CA . TYR A 1 99 ? 23.049 -2.626 -30.947 1.00 81.44 99 TYR A CA 1
ATOM 812 C C . TYR A 1 99 ? 22.422 -1.566 -31.850 1.00 81.44 99 TYR A C 1
ATOM 814 O O . TYR A 1 99 ? 22.695 -0.373 -31.704 1.00 81.44 99 TYR A O 1
ATOM 822 N N . THR A 1 100 ? 21.603 -2.003 -32.802 1.00 83.19 100 THR A N 1
ATOM 823 C CA . THR A 1 100 ? 20.926 -1.111 -33.746 1.00 83.19 100 THR A CA 1
ATOM 824 C C . THR A 1 100 ? 19.498 -0.872 -33.297 1.00 83.19 100 THR A C 1
ATOM 826 O O . THR A 1 100 ? 18.826 -1.786 -32.827 1.00 83.19 100 THR A O 1
ATOM 829 N N . VAL A 1 101 ? 19.041 0.373 -33.409 1.00 85.25 101 VAL A N 1
ATOM 830 C CA . VAL A 1 101 ? 17.725 0.802 -32.936 1.00 85.25 101 VAL A CA 1
ATOM 831 C C . VAL A 1 101 ? 16.962 1.436 -34.089 1.00 85.25 101 VAL A C 1
ATOM 833 O O . VAL A 1 101 ? 17.511 2.238 -34.843 1.00 85.25 101 VAL A O 1
ATOM 836 N N . THR A 1 102 ? 15.696 1.067 -34.234 1.00 85.44 102 THR A N 1
ATOM 837 C CA . THR A 1 102 ? 14.772 1.653 -35.209 1.00 85.44 102 THR A CA 1
ATOM 838 C C . THR A 1 102 ? 13.974 2.793 -34.574 1.00 85.44 102 THR A C 1
ATOM 840 O O . THR A 1 102 ? 13.815 2.854 -33.358 1.00 85.44 102 THR A O 1
ATOM 843 N N . ASN A 1 103 ? 13.413 3.687 -35.392 1.00 84.12 103 ASN A N 1
ATOM 844 C CA . ASN A 1 103 ? 12.540 4.766 -34.903 1.00 84.12 103 ASN A CA 1
ATOM 845 C C . ASN A 1 103 ? 11.142 4.279 -34.473 1.00 84.12 103 ASN A C 1
ATOM 847 O O . ASN A 1 103 ? 10.303 5.092 -34.085 1.00 84.12 103 ASN A O 1
ATOM 851 N N . GLU A 1 104 ? 10.865 2.976 -34.553 1.00 88.12 104 GLU A N 1
ATOM 852 C CA . GLU A 1 104 ? 9.613 2.403 -34.073 1.00 88.12 104 GLU A CA 1
ATOM 853 C C . GLU A 1 104 ? 9.667 2.178 -32.562 1.00 88.12 104 GLU A C 1
ATOM 855 O O . GLU A 1 104 ? 10.612 1.589 -32.030 1.00 88.12 104 GLU A O 1
ATOM 860 N N . THR A 1 105 ? 8.623 2.617 -31.867 1.00 89.75 105 THR A N 1
ATOM 861 C CA . THR A 1 105 ? 8.451 2.387 -30.434 1.00 89.75 105 THR A CA 1
ATOM 862 C C . THR A 1 105 ? 7.614 1.136 -30.177 1.00 89.75 105 THR A C 1
ATOM 864 O O . THR A 1 105 ? 6.774 0.738 -30.984 1.00 89.75 105 THR A O 1
ATOM 867 N N . GLN A 1 106 ? 7.854 0.501 -29.036 1.00 90.25 106 GLN A N 1
ATOM 868 C CA . GLN A 1 106 ? 7.072 -0.615 -28.519 1.00 90.25 106 GLN A CA 1
ATOM 869 C C . GLN A 1 106 ? 6.973 -0.541 -26.993 1.00 90.25 106 GLN A C 1
ATOM 871 O O . GLN A 1 106 ? 7.741 0.173 -26.341 1.00 90.25 106 GLN A O 1
ATOM 876 N N . GLU A 1 107 ? 6.028 -1.292 -26.433 1.00 90.62 107 GLU A N 1
ATOM 877 C CA . GLU A 1 107 ? 5.931 -1.507 -24.992 1.00 90.62 107 GLU A CA 1
ATOM 878 C C . GLU A 1 107 ? 7.150 -2.256 -24.455 1.00 90.62 107 GLU A C 1
ATOM 880 O O . GLU A 1 107 ? 7.868 -2.959 -25.173 1.00 90.62 107 GLU A O 1
ATOM 885 N N . CYS A 1 108 ? 7.399 -2.088 -23.165 1.00 90.00 108 CYS A N 1
ATOM 886 C CA . CYS A 1 108 ? 8.589 -2.625 -22.535 1.00 90.00 108 CYS A CA 1
ATOM 887 C C . CYS A 1 108 ? 8.429 -4.108 -22.214 1.00 90.00 108 CYS A C 1
ATOM 889 O O . CYS A 1 108 ? 7.570 -4.506 -21.435 1.00 90.00 108 CYS A O 1
ATOM 891 N N . ILE A 1 109 ? 9.281 -4.926 -22.835 1.00 88.69 109 ILE A N 1
ATOM 892 C CA . ILE A 1 109 ? 9.169 -6.394 -22.803 1.00 88.69 109 ILE A CA 1
ATOM 893 C C . ILE A 1 109 ? 10.121 -7.060 -21.807 1.00 88.69 109 ILE A C 1
ATOM 895 O O . ILE A 1 109 ? 9.909 -8.204 -21.426 1.00 88.69 109 ILE A O 1
ATOM 899 N N . SER A 1 110 ? 11.202 -6.377 -21.424 1.00 87.94 110 SER A N 1
ATOM 900 C CA . SER A 1 110 ? 12.273 -6.947 -20.592 1.00 87.94 110 SER A CA 1
ATOM 901 C C . SER A 1 110 ? 12.208 -6.473 -19.135 1.00 87.94 110 SER A C 1
ATOM 903 O O . SER A 1 110 ? 13.192 -6.583 -18.412 1.00 87.94 110 SER A O 1
ATOM 905 N N . GLY A 1 111 ? 11.058 -5.957 -18.697 1.00 89.06 111 GLY A N 1
ATOM 906 C CA . GLY A 1 111 ? 10.860 -5.426 -17.348 1.00 89.06 111 GLY A CA 1
ATOM 907 C C . GLY A 1 111 ? 11.325 -3.977 -17.189 1.00 89.06 111 GLY A C 1
ATOM 908 O O . GLY A 1 111 ? 11.602 -3.268 -18.167 1.00 89.06 111 GLY A O 1
ATOM 909 N N . TRP A 1 112 ? 11.412 -3.531 -15.935 1.00 91.50 112 TRP A N 1
ATOM 910 C CA . TRP A 1 112 ? 11.681 -2.135 -15.588 1.00 91.50 112 TRP A CA 1
ATOM 911 C C . TRP A 1 112 ? 12.867 -1.974 -14.640 1.00 91.50 112 TRP A C 1
ATOM 913 O O . TRP A 1 112 ? 13.157 -2.802 -13.780 1.00 91.50 112 TRP A O 1
ATOM 923 N N . GLN A 1 113 ? 13.560 -0.853 -14.797 1.00 90.25 113 GLN A N 1
ATOM 924 C CA . GLN A 1 113 ? 14.525 -0.336 -13.842 1.00 90.25 113 GLN A CA 1
ATOM 925 C C . GLN A 1 113 ? 13.916 0.867 -13.129 1.00 90.25 113 GLN A C 1
ATOM 927 O O . GLN A 1 113 ? 13.361 1.764 -13.760 1.00 90.25 113 GLN A O 1
ATOM 932 N N . HIS A 1 114 ? 14.050 0.887 -11.809 1.00 90.62 114 HIS A N 1
ATOM 933 C CA . HIS A 1 114 ? 13.484 1.916 -10.947 1.00 90.62 114 HIS A CA 1
ATOM 934 C C . HIS A 1 114 ? 14.589 2.759 -10.310 1.00 90.62 114 HIS A C 1
ATOM 936 O O . HIS A 1 114 ? 15.678 2.258 -10.017 1.00 90.62 114 HIS A O 1
ATOM 942 N N . ASP A 1 115 ? 14.298 4.031 -10.056 1.00 89.56 115 ASP A N 1
ATOM 943 C CA . ASP A 1 115 ? 15.123 4.873 -9.202 1.00 89.56 115 ASP A CA 1
ATOM 944 C C . ASP A 1 115 ? 14.906 4.493 -7.731 1.00 89.56 115 ASP A C 1
ATOM 946 O O . ASP A 1 115 ? 13.851 4.738 -7.146 1.00 89.56 115 ASP A O 1
ATOM 950 N N . LEU A 1 116 ? 15.932 3.888 -7.132 1.00 88.50 116 LEU A N 1
ATOM 951 C CA . LEU A 1 116 ? 15.922 3.439 -5.739 1.00 88.50 116 LEU A CA 1
ATOM 952 C C . LEU A 1 116 ? 16.553 4.459 -4.775 1.00 88.50 116 LEU A C 1
ATOM 954 O O . LEU A 1 116 ? 16.889 4.112 -3.644 1.00 88.50 116 LEU A O 1
ATOM 958 N N . SER A 1 117 ? 16.747 5.712 -5.203 1.00 89.25 117 SER A N 1
ATOM 959 C CA . SER A 1 117 ? 17.339 6.764 -4.364 1.00 89.25 117 SER A CA 1
ATOM 960 C C . SER A 1 117 ? 16.494 7.105 -3.133 1.00 89.25 117 SER A C 1
ATOM 962 O O . SER A 1 117 ? 17.047 7.404 -2.075 1.00 89.25 117 SER A O 1
ATOM 964 N N . GLN A 1 118 ? 15.164 7.048 -3.260 1.00 85.12 118 GLN A N 1
ATOM 965 C CA . GLN A 1 118 ? 14.219 7.369 -2.185 1.00 85.12 118 GLN A CA 1
ATOM 966 C C . GLN A 1 118 ? 13.628 6.128 -1.509 1.00 85.12 118 GLN A C 1
ATOM 968 O O . GLN A 1 118 ? 13.396 6.138 -0.301 1.00 85.12 118 GLN A O 1
ATOM 973 N N . PHE A 1 119 ? 13.388 5.059 -2.272 1.00 84.81 119 PHE A N 1
ATOM 974 C CA . PHE A 1 119 ? 12.726 3.848 -1.793 1.00 84.81 119 PHE A CA 1
ATOM 975 C C . PHE A 1 119 ? 13.489 2.611 -2.263 1.00 84.81 119 PHE A C 1
ATOM 977 O O . PHE A 1 119 ? 13.690 2.428 -3.458 1.00 84.81 119 PHE A O 1
ATOM 984 N N . THR A 1 120 ? 13.888 1.735 -1.336 1.00 83.06 120 THR A N 1
ATOM 985 C CA . THR A 1 120 ? 14.589 0.486 -1.688 1.00 83.06 120 THR A CA 1
ATOM 986 C C . THR A 1 120 ? 13.658 -0.524 -2.357 1.00 83.06 120 THR A C 1
ATOM 988 O O . THR A 1 120 ? 14.045 -1.208 -3.300 1.00 83.06 120 THR A O 1
ATOM 991 N N . THR A 1 121 ? 12.435 -0.664 -1.845 1.00 85.75 121 THR A N 1
ATOM 992 C CA . THR A 1 121 ? 11.435 -1.600 -2.367 1.00 85.75 121 THR A CA 1
ATOM 993 C C . THR A 1 121 ? 10.047 -1.116 -1.983 1.00 85.75 121 THR A C 1
ATOM 995 O O . THR A 1 121 ? 9.767 -0.869 -0.810 1.00 85.75 121 THR A O 1
ATOM 998 N N . THR A 1 122 ? 9.173 -1.008 -2.973 1.00 90.00 122 THR A N 1
ATOM 999 C CA . THR A 1 122 ? 7.744 -0.755 -2.806 1.00 90.00 122 THR A CA 1
ATOM 1000 C C . THR A 1 122 ? 6.961 -1.916 -3.409 1.00 90.00 122 THR A C 1
ATOM 1002 O O . THR A 1 122 ? 7.505 -2.759 -4.126 1.00 90.00 122 THR A O 1
ATOM 1005 N N . LEU A 1 123 ? 5.668 -1.987 -3.113 1.00 87.38 123 LEU A N 1
ATOM 1006 C CA . LEU A 1 123 ? 4.769 -2.960 -3.721 1.00 87.38 123 LEU A CA 1
ATOM 1007 C C . LEU A 1 123 ? 4.737 -2.781 -5.244 1.00 87.38 123 LEU A C 1
ATOM 1009 O O . LEU A 1 123 ? 4.773 -3.760 -5.987 1.00 87.38 123 LEU A O 1
ATOM 1013 N N . SER A 1 124 ? 4.788 -1.528 -5.693 1.00 89.12 124 SER A N 1
ATOM 1014 C CA . SER A 1 124 ? 4.821 -1.177 -7.106 1.00 89.12 124 SER A CA 1
ATOM 1015 C C . SER A 1 124 ? 6.107 -1.622 -7.797 1.00 89.12 124 SER A C 1
ATOM 1017 O O . SER A 1 124 ? 6.040 -2.120 -8.915 1.00 89.12 124 SER A O 1
ATOM 1019 N N . THR A 1 125 ? 7.269 -1.516 -7.142 1.00 89.56 125 THR A N 1
ATOM 1020 C CA . THR A 1 125 ? 8.524 -2.048 -7.705 1.00 89.56 125 THR A CA 1
ATOM 1021 C C . THR A 1 125 ? 8.593 -3.573 -7.633 1.00 89.56 125 THR A C 1
ATOM 1023 O O . THR A 1 125 ? 9.186 -4.198 -8.499 1.00 89.56 125 THR A O 1
ATOM 1026 N N . ALA A 1 126 ? 8.007 -4.189 -6.600 1.00 88.50 126 ALA A N 1
ATOM 1027 C CA . ALA A 1 126 ? 8.071 -5.637 -6.396 1.00 88.50 126 ALA A CA 1
ATOM 1028 C C . ALA A 1 126 ? 7.203 -6.424 -7.391 1.00 88.50 126 ALA A C 1
ATOM 1030 O O . ALA A 1 126 ? 7.567 -7.532 -7.774 1.00 88.50 126 ALA A O 1
ATOM 1031 N N . TYR A 1 127 ? 6.064 -5.858 -7.800 1.00 88.12 127 TYR A N 1
ATOM 1032 C CA . TYR A 1 127 ? 5.118 -6.488 -8.727 1.00 88.12 127 TYR A CA 1
ATOM 1033 C C . TYR A 1 127 ? 5.026 -5.782 -10.088 1.00 88.12 127 TYR A C 1
ATOM 1035 O O . TYR A 1 127 ? 4.114 -6.076 -10.863 1.00 88.12 127 TYR A O 1
ATOM 1043 N N . GLU A 1 128 ? 5.946 -4.853 -10.366 1.00 90.38 128 GLU A N 1
ATOM 1044 C CA . GLU A 1 128 ? 5.994 -4.066 -11.606 1.00 90.38 128 GLU A CA 1
ATOM 1045 C C . GLU A 1 128 ? 4.649 -3.374 -11.917 1.00 90.38 128 GLU A C 1
ATOM 1047 O O . GLU A 1 128 ? 4.113 -3.445 -13.025 1.00 90.38 128 GLU A O 1
ATOM 1052 N N . TRP A 1 129 ? 4.062 -2.706 -10.916 1.00 91.44 129 TRP A N 1
ATOM 1053 C CA . TRP A 1 129 ? 2.841 -1.901 -11.077 1.00 91.44 129 TRP A CA 1
ATOM 1054 C C . TRP A 1 129 ? 3.172 -0.529 -11.649 1.00 91.44 129 TRP A C 1
ATOM 1056 O O . TRP A 1 129 ? 3.072 0.502 -10.985 1.00 91.44 129 TRP A O 1
ATOM 1066 N N . VAL A 1 130 ? 3.604 -0.549 -12.899 1.00 91.69 130 VAL A N 1
ATOM 1067 C CA . VAL A 1 130 ? 3.960 0.621 -13.694 1.00 91.69 130 VAL A CA 1
ATOM 1068 C C . VAL A 1 130 ? 3.147 0.638 -14.980 1.00 91.69 130 VAL A C 1
ATOM 1070 O O . VAL A 1 130 ? 2.634 -0.399 -15.411 1.00 91.69 130 VAL A O 1
ATOM 1073 N N . CYS A 1 131 ? 3.034 1.809 -15.607 1.00 89.56 131 CYS A N 1
ATOM 1074 C CA . CYS A 1 131 ? 2.367 1.966 -16.898 1.00 89.56 131 CYS A CA 1
ATOM 1075 C C . CYS A 1 131 ? 0.923 1.431 -16.848 1.00 89.56 131 CYS A C 1
ATOM 1077 O O . CYS A 1 131 ? 0.145 1.838 -15.989 1.00 89.56 131 CYS A O 1
ATOM 1079 N N . GLU A 1 132 ? 0.552 0.475 -17.703 1.00 90.12 132 GLU A N 1
ATOM 1080 C CA . GLU A 1 132 ? -0.796 -0.113 -17.707 1.00 90.12 132 GLU A CA 1
ATOM 1081 C C . GLU A 1 132 ? -1.195 -0.763 -16.371 1.00 90.12 132 GLU A C 1
ATOM 1083 O O . GLU A 1 132 ? -2.376 -0.846 -16.035 1.00 90.12 132 GLU A O 1
ATOM 1088 N N . ARG A 1 133 ? -0.211 -1.218 -15.585 1.00 90.19 133 ARG A N 1
ATOM 1089 C CA . ARG A 1 133 ? -0.421 -1.885 -14.294 1.00 90.19 133 ARG A CA 1
ATOM 1090 C C . ARG A 1 133 ? -0.366 -0.933 -13.103 1.00 90.19 133 ARG A C 1
ATOM 1092 O O . ARG A 1 133 ? -0.590 -1.371 -11.978 1.00 90.19 133 ARG A O 1
ATOM 1099 N N . GLU A 1 134 ? -0.133 0.360 -13.318 1.00 90.75 134 GLU A N 1
ATOM 1100 C CA . GLU A 1 134 ? -0.160 1.372 -12.252 1.00 90.75 134 GLU A CA 1
ATOM 1101 C C . GLU A 1 134 ? -1.528 1.443 -11.550 1.00 90.75 134 GLU A C 1
ATOM 1103 O O . GLU A 1 134 ? -1.621 1.748 -10.357 1.00 90.75 134 GLU A O 1
ATOM 1108 N N . ILE A 1 135 ? -2.601 1.075 -12.258 1.00 91.94 135 ILE A N 1
ATOM 1109 C CA . ILE A 1 135 ? -3.962 1.053 -11.717 1.00 91.94 135 ILE A CA 1
ATOM 1110 C C . ILE A 1 135 ? -4.098 0.167 -10.464 1.00 91.94 135 ILE A C 1
ATOM 1112 O O . ILE A 1 135 ? -4.934 0.447 -9.605 1.00 91.94 135 ILE A O 1
ATOM 1116 N N . TYR A 1 136 ? -3.251 -0.855 -10.282 1.00 92.00 136 TYR A N 1
ATOM 1117 C CA . TYR A 1 136 ? -3.283 -1.695 -9.080 1.00 92.00 136 TYR A CA 1
ATOM 1118 C C . TYR A 1 136 ? -2.944 -0.916 -7.804 1.00 92.00 136 TYR A C 1
ATOM 1120 O O . TYR A 1 136 ? -3.598 -1.119 -6.778 1.00 92.00 136 TYR A O 1
ATOM 1128 N N . SER A 1 137 ? -2.010 0.036 -7.871 1.00 92.12 137 SER A N 1
ATOM 1129 C CA . SER A 1 137 ? -1.699 0.939 -6.756 1.00 92.12 137 SER A CA 1
ATOM 1130 C C . SER A 1 137 ? -2.923 1.767 -6.364 1.00 92.12 137 SER A C 1
ATOM 1132 O O . SER A 1 137 ? -3.255 1.896 -5.184 1.00 92.12 137 SER A O 1
ATOM 1134 N N . GLN A 1 138 ? -3.659 2.265 -7.360 1.00 92.62 138 GLN A N 1
ATOM 1135 C CA . GLN A 1 138 ? -4.893 3.025 -7.151 1.00 92.62 138 GLN A CA 1
ATOM 1136 C C . GLN A 1 138 ? -6.024 2.143 -6.604 1.00 92.62 138 GLN A C 1
ATOM 1138 O O . GLN A 1 138 ? -6.795 2.580 -5.745 1.00 92.62 138 GLN A O 1
ATOM 1143 N N . HIS A 1 139 ? -6.118 0.887 -7.043 1.00 94.12 139 HIS A N 1
ATOM 1144 C CA . HIS A 1 139 ? -7.067 -0.083 -6.500 1.00 94.12 139 HIS A CA 1
ATOM 1145 C C . HIS A 1 139 ? -6.822 -0.366 -5.018 1.00 94.12 139 HIS A C 1
ATOM 1147 O O . HIS A 1 139 ? -7.779 -0.390 -4.250 1.00 94.12 139 HIS A O 1
ATOM 1153 N N . VAL A 1 140 ? -5.564 -0.500 -4.586 1.00 93.19 140 VAL A N 1
ATOM 1154 C CA . VAL A 1 140 ? -5.220 -0.679 -3.164 1.00 93.19 140 VAL A CA 1
ATOM 1155 C C . VAL A 1 140 ? -5.685 0.512 -2.317 1.00 93.19 140 VAL A C 1
ATOM 1157 O O . VAL A 1 140 ? -6.286 0.321 -1.256 1.00 93.19 140 VAL A O 1
ATOM 1160 N N . LEU A 1 141 ? -5.473 1.743 -2.787 1.00 94.00 141 LEU A N 1
ATOM 1161 C CA . LEU A 1 141 ? -5.929 2.942 -2.077 1.00 94.00 141 LEU A CA 1
ATOM 1162 C C . LEU A 1 141 ? -7.458 3.036 -2.042 1.00 94.00 141 LEU A C 1
ATOM 1164 O O . LEU A 1 141 ? -8.055 3.186 -0.976 1.00 94.00 141 LEU A O 1
ATOM 1168 N N . SER A 1 142 ? -8.101 2.909 -3.203 1.00 95.62 142 SER A N 1
ATOM 1169 C CA . SER A 1 142 ? -9.553 3.056 -3.336 1.00 95.62 142 SER A CA 1
ATOM 1170 C C . SER A 1 142 ? -10.329 1.971 -2.592 1.00 95.62 142 SER A C 1
ATOM 1172 O O . SER A 1 142 ? -11.310 2.298 -1.926 1.00 95.62 142 SER A O 1
ATOM 1174 N N . ILE A 1 143 ? -9.883 0.708 -2.614 1.00 96.19 143 ILE A N 1
ATOM 1175 C CA . ILE A 1 143 ? -10.560 -0.374 -1.885 1.00 96.19 143 ILE A CA 1
ATOM 1176 C C . ILE A 1 143 ? -10.448 -0.192 -0.370 1.00 96.19 143 ILE A C 1
ATOM 1178 O O . ILE A 1 143 ? -11.404 -0.460 0.357 1.00 96.19 143 ILE A O 1
ATOM 1182 N N . THR A 1 144 ? -9.311 0.321 0.108 1.00 95.00 144 THR A N 1
ATOM 1183 C CA . THR A 1 144 ? -9.120 0.633 1.528 1.00 95.00 144 THR A CA 1
ATOM 1184 C C . THR A 1 144 ? -10.068 1.752 1.957 1.00 95.00 144 THR A C 1
ATOM 1186 O O . THR A 1 144 ? -10.726 1.635 2.988 1.00 95.00 144 THR A O 1
ATOM 1189 N N . MET A 1 145 ? -10.212 2.800 1.139 1.00 95.25 145 MET A N 1
ATOM 1190 C CA . MET A 1 145 ? -11.152 3.901 1.394 1.00 95.25 145 MET A CA 1
ATOM 1191 C C . MET A 1 145 ? -12.617 3.464 1.300 1.00 95.25 145 MET A C 1
ATOM 1193 O O . MET A 1 145 ? -13.448 3.906 2.095 1.00 95.25 145 MET A O 1
ATOM 1197 N N . ALA A 1 146 ? -12.948 2.566 0.372 1.00 97.38 146 ALA A N 1
ATOM 1198 C CA . ALA A 1 146 ? -14.275 1.968 0.285 1.00 97.38 146 ALA A CA 1
ATOM 1199 C C . ALA A 1 146 ? -14.598 1.164 1.553 1.00 97.38 146 ALA A C 1
ATOM 1201 O O . ALA A 1 146 ? -15.655 1.364 2.150 1.00 97.38 146 ALA A O 1
ATOM 1202 N N . GLY A 1 147 ? -13.664 0.321 2.005 1.00 96.69 147 GLY A N 1
ATOM 1203 C CA . GLY A 1 147 ? -13.772 -0.396 3.274 1.00 96.69 147 GLY A CA 1
ATOM 1204 C C . GLY A 1 147 ? -13.989 0.562 4.436 1.00 96.69 147 GLY A C 1
ATOM 1205 O O . GLY A 1 147 ? -14.953 0.404 5.182 1.00 96.69 147 GLY A O 1
ATOM 1206 N N . ASN A 1 148 ? -13.162 1.605 4.525 1.00 95.44 148 ASN A N 1
ATOM 1207 C CA . ASN A 1 148 ? -13.263 2.634 5.555 1.00 95.44 148 ASN A CA 1
ATOM 1208 C C . ASN A 1 148 ? -14.646 3.290 5.589 1.00 95.44 148 ASN A C 1
ATOM 1210 O O . ASN A 1 148 ? -15.285 3.351 6.633 1.00 95.44 148 ASN A O 1
ATOM 1214 N N . THR A 1 149 ? -15.151 3.688 4.422 1.00 95.88 149 THR A N 1
ATOM 1215 C CA . THR A 1 149 ? -16.478 4.297 4.283 1.00 95.88 149 THR A CA 1
ATOM 1216 C C . THR A 1 149 ? -17.569 3.363 4.806 1.00 95.88 149 THR A C 1
ATOM 1218 O O . THR A 1 149 ? -18.427 3.787 5.574 1.00 95.88 149 THR A O 1
ATOM 1221 N N . VAL A 1 150 ? -17.521 2.077 4.443 1.00 97.19 150 VAL A N 1
ATOM 1222 C CA . VAL A 1 150 ? -18.480 1.072 4.931 1.00 97.19 150 VAL A CA 1
ATOM 1223 C C . VAL A 1 150 ? -18.383 0.909 6.450 1.00 97.19 150 VAL A C 1
ATOM 1225 O O . VAL A 1 150 ? -19.408 0.899 7.133 1.00 97.19 150 VAL A O 1
ATOM 1228 N N . GLY A 1 151 ? -17.165 0.815 6.984 1.00 95.06 151 GLY A N 1
ATOM 1229 C CA . GLY A 1 151 ? -16.902 0.679 8.415 1.00 95.06 151 GLY A CA 1
ATOM 1230 C C . GLY A 1 151 ? -17.445 1.836 9.248 1.00 95.06 151 GLY A C 1
ATOM 1231 O O . GLY A 1 151 ? -18.085 1.602 10.275 1.00 95.06 151 GLY A O 1
ATOM 1232 N N . THR A 1 152 ? -17.272 3.068 8.763 1.00 93.19 152 THR A N 1
ATOM 1233 C CA . THR A 1 152 ? -17.754 4.296 9.412 1.00 93.19 152 THR A CA 1
ATOM 1234 C C . THR A 1 152 ? -19.263 4.303 9.626 1.00 93.19 152 THR A C 1
ATOM 1236 O O . THR A 1 152 ? -19.731 4.858 10.614 1.00 93.19 152 THR A O 1
ATOM 1239 N N . PHE A 1 153 ? -20.046 3.665 8.755 1.00 93.12 153 PHE A N 1
ATOM 1240 C CA . PHE A 1 153 ? -21.488 3.520 8.978 1.00 93.12 153 PHE A CA 1
ATOM 1241 C C . PHE A 1 153 ? -21.825 2.262 9.781 1.00 93.12 153 PHE A C 1
ATOM 1243 O O . PHE A 1 153 ? -22.685 2.297 10.658 1.00 93.12 153 PHE A O 1
ATOM 1250 N N . LEU A 1 154 ? -21.156 1.143 9.498 1.00 94.88 154 LEU A N 1
ATOM 1251 C CA . LEU A 1 154 ? -21.501 -0.161 10.060 1.00 94.88 154 LEU A CA 1
ATOM 1252 C C . LEU A 1 154 ? -21.261 -0.244 11.572 1.00 94.88 154 LEU A C 1
ATOM 1254 O O . LEU A 1 154 ? -22.135 -0.693 12.316 1.00 94.88 154 LEU A O 1
ATOM 1258 N N . PHE A 1 155 ? -20.076 0.151 12.034 1.00 93.75 155 PHE A N 1
ATOM 1259 C CA . PHE A 1 155 ? -19.661 -0.096 13.413 1.00 93.75 155 PHE A CA 1
ATOM 1260 C C . PHE A 1 155 ? -20.321 0.816 14.445 1.00 93.75 155 PHE A C 1
ATOM 1262 O O . PHE A 1 155 ? -20.708 0.289 15.489 1.00 93.75 155 PHE A O 1
ATOM 1269 N N . PRO A 1 156 ? -20.553 2.117 14.186 1.00 90.31 156 PRO A N 1
ATOM 1270 C CA . PRO A 1 156 ? -21.348 2.937 15.097 1.00 90.31 156 PRO A CA 1
ATOM 1271 C C . PRO A 1 156 ? -22.773 2.402 15.263 1.00 90.31 156 PRO A C 1
ATOM 1273 O O . PRO A 1 156 ? -23.243 2.250 16.387 1.00 90.31 156 PRO A O 1
ATOM 1276 N N . LEU A 1 157 ? -23.428 1.993 14.167 1.00 91.62 157 LEU A N 1
ATOM 1277 C CA . LEU A 1 157 ? -24.756 1.371 14.233 1.00 91.62 157 LEU A CA 1
ATOM 1278 C C . LEU A 1 157 ? -24.747 0.079 15.060 1.00 91.62 157 LEU A C 1
ATOM 1280 O O . LEU A 1 157 ? -25.679 -0.182 15.824 1.00 91.62 157 LEU A O 1
ATOM 1284 N N . LEU A 1 158 ? -23.697 -0.733 14.915 1.00 92.62 158 LEU A N 1
ATOM 1285 C CA . LEU A 1 158 ? -23.537 -1.964 15.682 1.00 92.62 158 LEU A CA 1
ATOM 1286 C C . LEU A 1 158 ? -23.309 -1.686 17.176 1.00 92.62 158 LEU A C 1
ATOM 1288 O O . LEU A 1 158 ? -23.863 -2.385 18.030 1.00 92.62 158 LEU A O 1
ATOM 1292 N N . ALA A 1 159 ? -22.521 -0.655 17.479 1.00 91.19 159 ALA A N 1
ATOM 1293 C CA . ALA A 1 159 ? -22.194 -0.235 18.832 1.00 91.19 159 ALA A CA 1
ATOM 1294 C C . ALA A 1 159 ? -23.420 0.317 19.561 1.00 91.19 159 ALA A C 1
ATOM 1296 O O . ALA A 1 159 ? -23.685 -0.092 20.689 1.00 91.19 159 ALA A O 1
ATOM 1297 N N . ASP A 1 160 ? -24.187 1.185 18.905 1.00 89.12 160 ASP A N 1
ATOM 1298 C CA . ASP A 1 160 ? -25.308 1.880 19.534 1.00 89.12 160 ASP A CA 1
ATOM 1299 C C . ASP A 1 160 ? -26.535 0.981 19.709 1.00 89.12 160 ASP A C 1
ATOM 1301 O O . ASP A 1 160 ? -27.257 1.104 20.696 1.00 89.12 160 ASP A O 1
ATOM 1305 N N . LYS A 1 161 ? -26.786 0.059 18.769 1.00 90.12 161 LYS A N 1
ATOM 1306 C CA . LYS A 1 161 ? -28.030 -0.725 18.761 1.00 90.12 161 LYS A CA 1
ATOM 1307 C C . LYS A 1 161 ? -27.909 -2.131 19.347 1.00 90.12 161 LYS A C 1
ATOM 1309 O O . LYS A 1 161 ? -28.907 -2.642 19.852 1.00 90.12 161 LYS A O 1
ATOM 1314 N N . TYR A 1 162 ? -26.746 -2.782 19.245 1.00 90.56 162 TYR A N 1
ATOM 1315 C CA . TYR A 1 162 ? -26.654 -4.227 19.499 1.00 90.56 162 TYR A CA 1
ATOM 1316 C C . TYR A 1 162 ? -25.609 -4.631 20.544 1.00 90.56 162 TYR A C 1
ATOM 1318 O O . TYR A 1 162 ? -25.932 -5.420 21.427 1.00 90.56 162 TYR A O 1
ATOM 1326 N N . LEU A 1 163 ? -24.363 -4.156 20.436 1.00 88.81 163 LEU A N 1
ATOM 1327 C CA . LEU A 1 163 ? -23.227 -4.749 21.167 1.00 88.81 163 LEU A CA 1
ATOM 1328 C C . LEU A 1 163 ? -22.585 -3.837 22.223 1.00 88.81 163 LEU A C 1
ATOM 1330 O O . LEU A 1 163 ? -21.805 -4.321 23.049 1.00 88.81 163 LEU A O 1
ATOM 1334 N N . GLY A 1 164 ? -22.881 -2.537 22.199 1.00 87.44 164 GLY A N 1
ATOM 1335 C CA . GLY A 1 164 ? -22.199 -1.535 23.017 1.00 87.44 164 GLY A CA 1
ATOM 1336 C C . GLY A 1 164 ? -20.825 -1.135 22.460 1.00 87.44 164 GLY A C 1
ATOM 1337 O O . GLY A 1 164 ? -20.149 -1.903 21.769 1.00 87.44 164 GLY A O 1
ATOM 1338 N N . ARG A 1 165 ? -20.384 0.086 22.787 1.00 87.06 165 ARG A N 1
ATOM 1339 C CA . ARG A 1 165 ? -19.148 0.696 22.255 1.00 87.06 165 ARG A CA 1
ATOM 1340 C C . ARG A 1 165 ? -17.874 -0.063 22.635 1.00 87.06 165 ARG A C 1
ATOM 1342 O O . ARG A 1 165 ? -17.021 -0.274 21.778 1.00 87.06 165 ARG A O 1
ATOM 1349 N N . HIS A 1 166 ? -17.768 -0.551 23.872 1.00 86.56 166 HIS A N 1
ATOM 1350 C CA . HIS A 1 166 ? -16.613 -1.342 24.320 1.00 86.56 166 HIS A CA 1
ATOM 1351 C C . HIS A 1 166 ? -16.425 -2.635 23.514 1.00 86.56 166 HIS A C 1
ATOM 1353 O O . HIS A 1 166 ? -15.323 -2.917 23.049 1.00 86.56 166 HIS A O 1
ATOM 1359 N N . SER A 1 167 ? -17.493 -3.415 23.322 1.00 90.12 167 SER A N 1
ATOM 1360 C CA . SER A 1 167 ? -17.431 -4.693 22.601 1.00 90.12 167 SER A CA 1
ATOM 1361 C C . SER A 1 167 ? -17.051 -4.491 21.138 1.00 90.12 167 SER A C 1
ATOM 1363 O O . SER A 1 167 ? -16.223 -5.228 20.602 1.00 90.12 167 SER A O 1
ATOM 1365 N N . VAL A 1 168 ? -17.628 -3.469 20.493 1.00 92.88 168 VAL A N 1
ATOM 1366 C CA . VAL A 1 168 ? -17.321 -3.166 19.092 1.00 92.88 168 VAL A CA 1
ATOM 1367 C C . VAL A 1 168 ? -15.875 -2.697 18.936 1.00 92.88 168 VAL A C 1
ATOM 1369 O O . VAL A 1 168 ? -15.253 -3.072 17.951 1.00 92.88 168 VAL A O 1
ATOM 1372 N N . PHE A 1 169 ? -15.297 -1.984 19.911 1.00 90.88 169 PHE A N 1
ATOM 1373 C CA . PHE A 1 169 ? -13.896 -1.554 19.832 1.00 90.88 169 PHE A CA 1
ATOM 1374 C C . PHE A 1 169 ? -12.946 -2.757 19.768 1.00 90.88 169 PHE A C 1
ATOM 1376 O O . PHE A 1 169 ? -12.085 -2.838 18.891 1.00 90.88 169 PHE A O 1
ATOM 1383 N N . PHE A 1 170 ? -13.128 -3.738 20.656 1.00 91.75 170 PHE A N 1
ATOM 1384 C CA . PHE A 1 170 ? -12.309 -4.952 20.634 1.00 91.75 170 PHE A CA 1
ATOM 1385 C C . PHE A 1 170 ? -12.565 -5.801 19.384 1.00 91.75 170 PHE A C 1
ATOM 1387 O O . PHE A 1 170 ? -11.628 -6.400 18.857 1.00 91.75 170 PHE A O 1
ATOM 1394 N N . LEU A 1 171 ? -13.799 -5.814 18.866 1.00 94.00 171 LEU A N 1
ATOM 1395 C CA . LEU A 1 171 ? -14.123 -6.458 17.593 1.00 94.00 171 LEU A CA 1
ATOM 1396 C C . LEU A 1 171 ? -13.371 -5.803 16.425 1.00 94.00 171 LEU A C 1
ATOM 1398 O O . LEU A 1 171 ? -12.730 -6.503 15.644 1.00 94.00 171 LEU A O 1
ATOM 1402 N N . THR A 1 172 ? -13.410 -4.474 16.307 1.00 94.06 172 THR A N 1
ATOM 1403 C CA . THR A 1 172 ? -12.715 -3.748 15.236 1.00 94.06 172 THR A CA 1
ATOM 1404 C C . THR A 1 172 ? -11.205 -3.870 15.361 1.00 94.06 172 THR A C 1
ATOM 1406 O O . THR A 1 172 ? -10.516 -3.957 14.346 1.00 94.06 172 THR A O 1
ATOM 1409 N N . LEU A 1 173 ? -10.679 -3.937 16.583 1.00 93.00 173 LEU A N 1
ATOM 1410 C CA . LEU A 1 173 ? -9.261 -4.177 16.823 1.00 93.00 173 LEU A CA 1
ATOM 1411 C C . LEU A 1 173 ? -8.850 -5.591 16.386 1.00 93.00 173 LEU A C 1
ATOM 1413 O O . LEU A 1 173 ? -7.831 -5.760 15.716 1.00 93.00 173 LEU A O 1
ATOM 1417 N N . ALA A 1 174 ? -9.660 -6.604 16.705 1.00 94.62 174 ALA A N 1
ATOM 1418 C CA . ALA A 1 174 ? -9.418 -7.978 16.274 1.00 94.62 174 ALA A CA 1
ATOM 1419 C C . ALA A 1 174 ? -9.447 -8.104 14.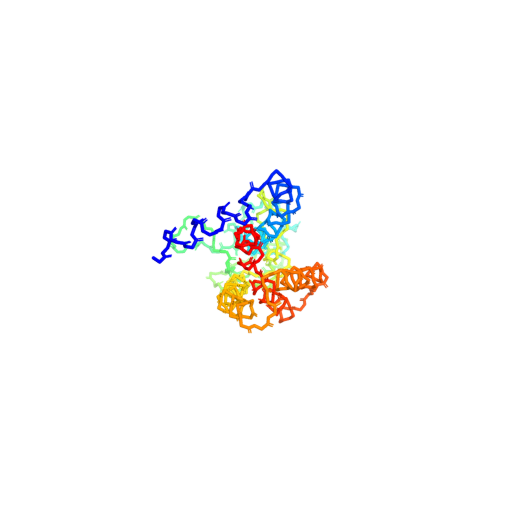744 1.00 94.62 174 ALA A C 1
ATOM 1421 O O . ALA A 1 174 ? -8.539 -8.702 14.168 1.00 94.62 174 ALA A O 1
ATOM 1422 N N . ILE A 1 175 ? -10.434 -7.485 14.083 1.00 94.69 175 ILE A N 1
ATOM 1423 C CA . ILE A 1 175 ? -10.499 -7.391 12.617 1.00 94.69 175 ILE A CA 1
ATOM 1424 C C . ILE A 1 175 ? -9.206 -6.757 12.091 1.00 94.69 175 ILE A C 1
ATOM 1426 O O . ILE A 1 175 ? -8.527 -7.351 11.256 1.00 94.69 175 ILE A O 1
ATOM 1430 N N . HIS A 1 176 ? -8.802 -5.604 12.627 1.00 93.69 176 HIS A N 1
ATOM 1431 C CA . HIS A 1 176 ? -7.590 -4.926 12.178 1.00 93.69 176 HIS A CA 1
ATOM 1432 C C . HIS A 1 176 ? -6.355 -5.838 12.238 1.00 93.69 176 HIS A C 1
ATOM 1434 O O . HIS A 1 176 ? -5.634 -5.964 11.251 1.00 93.69 176 HIS A O 1
ATOM 1440 N N . ILE A 1 177 ? -6.127 -6.521 13.362 1.00 92.06 177 ILE A N 1
ATOM 1441 C CA . ILE A 1 177 ? -4.962 -7.399 13.549 1.00 92.06 177 ILE A CA 1
ATOM 1442 C C . ILE A 1 177 ? -5.019 -8.602 12.599 1.00 92.06 177 ILE A C 1
ATOM 1444 O O . ILE A 1 177 ? -4.039 -8.886 11.906 1.00 92.06 177 ILE A O 1
ATOM 1448 N N . VAL A 1 178 ? -6.166 -9.284 12.527 1.00 94.06 178 VAL A N 1
ATOM 1449 C CA . VAL A 1 178 ? -6.348 -10.497 11.711 1.00 94.06 178 VAL A CA 1
ATOM 1450 C C . VAL A 1 178 ? -6.149 -10.215 10.225 1.00 94.06 178 VAL A C 1
ATOM 1452 O O . VAL A 1 178 ? -5.579 -11.048 9.527 1.00 94.06 178 VAL A O 1
ATOM 1455 N N . PHE A 1 179 ? -6.572 -9.047 9.740 1.00 93.19 179 PHE A N 1
ATOM 1456 C CA . PHE A 1 179 ? -6.449 -8.690 8.326 1.00 93.19 179 PHE A CA 1
ATOM 1457 C C . PHE A 1 179 ? -5.156 -7.927 7.990 1.00 93.19 179 PHE A C 1
ATOM 1459 O O . PHE A 1 179 ? -4.772 -7.890 6.823 1.00 93.19 179 PHE A O 1
ATOM 1466 N N . THR A 1 180 ? -4.436 -7.389 8.983 1.00 90.38 180 THR A N 1
ATOM 1467 C CA . THR A 1 180 ? -3.122 -6.748 8.773 1.00 90.38 180 THR A CA 1
ATOM 1468 C C . THR A 1 180 ? -1.977 -7.758 8.767 1.00 90.38 180 THR A C 1
ATOM 1470 O O . THR A 1 180 ? -1.079 -7.638 7.943 1.00 90.38 180 THR A O 1
ATOM 1473 N N . LEU A 1 181 ? -1.973 -8.759 9.657 1.00 86.81 181 LEU A N 1
ATOM 1474 C CA . LEU A 1 181 ? -0.833 -9.680 9.778 1.00 86.81 181 LEU A CA 1
ATOM 1475 C C . LEU A 1 181 ? -0.541 -10.468 8.486 1.00 86.81 181 LEU A C 1
ATOM 1477 O O . LEU A 1 181 ? 0.605 -10.442 8.041 1.00 86.81 181 LEU A O 1
ATOM 1481 N N . PRO A 1 182 ? -1.521 -11.118 7.824 1.00 87.31 182 PRO A N 1
ATOM 1482 C CA . PRO A 1 182 ? -1.255 -11.944 6.643 1.00 87.31 182 PRO A CA 1
ATOM 1483 C C . PRO A 1 182 ? -0.699 -11.158 5.453 1.00 87.31 182 PRO A C 1
ATOM 1485 O O . PRO A 1 182 ? -0.107 -11.749 4.554 1.00 87.31 182 PRO A O 1
ATOM 1488 N N . TYR A 1 183 ? -0.861 -9.833 5.455 1.00 80.88 183 TYR A N 1
ATOM 1489 C CA . TYR A 1 183 ? -0.430 -8.931 4.393 1.00 80.88 183 TYR A CA 1
ATOM 1490 C C . TYR A 1 183 ? 1.026 -9.151 3.958 1.00 80.88 183 TYR A C 1
ATOM 1492 O O . TYR A 1 183 ? 1.318 -9.126 2.766 1.00 80.88 183 TYR A O 1
ATOM 1500 N N . CYS A 1 184 ? 1.929 -9.425 4.906 1.00 78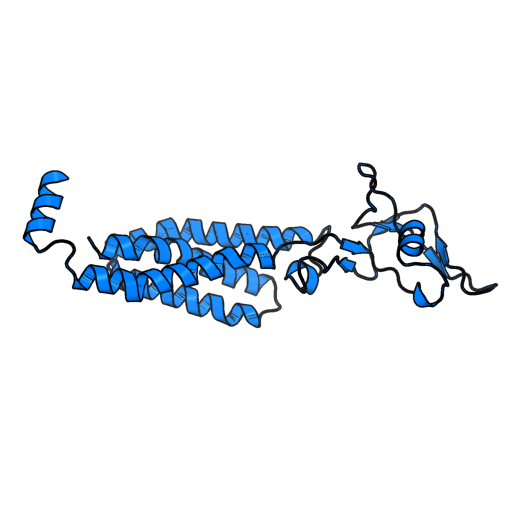.62 184 CYS A N 1
ATOM 1501 C CA . CYS A 1 184 ? 3.357 -9.606 4.632 1.00 78.62 184 CYS A CA 1
ATOM 1502 C C . CYS A 1 184 ? 3.683 -10.848 3.781 1.00 78.62 184 CYS A C 1
ATOM 1504 O O . CYS A 1 184 ? 4.783 -10.934 3.242 1.00 78.62 184 CYS A O 1
ATOM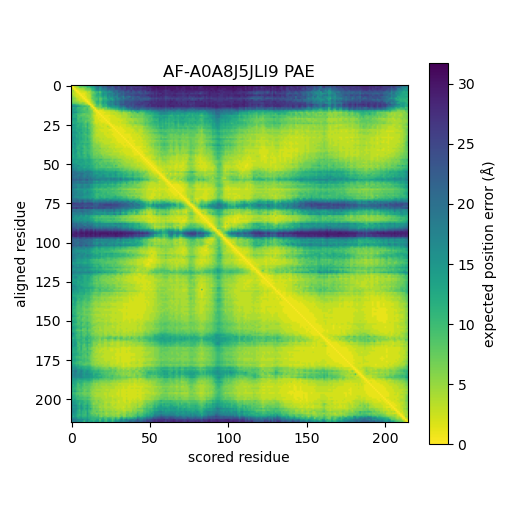 1506 N N . TRP A 1 185 ? 2.757 -11.805 3.663 1.00 84.31 185 TRP A N 1
ATOM 1507 C CA . TRP A 1 185 ? 2.989 -13.098 3.006 1.00 84.31 185 TRP A CA 1
ATOM 1508 C C . TRP A 1 185 ? 2.147 -13.314 1.746 1.00 84.31 185 TRP A C 1
ATOM 1510 O O . TRP A 1 185 ? 2.287 -14.337 1.077 1.00 84.31 185 TRP A O 1
ATOM 1520 N N . VAL A 1 186 ? 1.260 -12.377 1.414 1.00 87.25 186 VAL A N 1
ATOM 1521 C CA . VAL A 1 186 ? 0.318 -12.539 0.305 1.00 87.25 186 VAL A CA 1
ATOM 1522 C C . VAL A 1 186 ? 0.893 -11.970 -0.987 1.00 87.25 186 VAL A C 1
ATOM 1524 O O . VAL A 1 186 ? 1.156 -10.775 -1.086 1.00 87.25 186 VAL A O 1
ATOM 1527 N N . SER A 1 187 ? 1.006 -12.832 -2.000 1.00 82.75 187 SER A N 1
ATOM 1528 C CA . SER A 1 187 ? 1.409 -12.464 -3.364 1.00 82.75 187 SER A CA 1
ATOM 1529 C C . SER A 1 187 ? 0.255 -12.354 -4.361 1.00 82.75 187 SER A C 1
ATOM 1531 O O . SER A 1 187 ? 0.415 -11.803 -5.447 1.00 82.75 187 SER A O 1
ATOM 1533 N N . ASN A 1 188 ? -0.933 -12.850 -4.006 1.00 89.50 188 ASN A N 1
ATOM 1534 C CA . ASN A 1 188 ? -2.119 -12.735 -4.846 1.00 89.50 188 ASN A CA 1
ATOM 1535 C C . ASN A 1 188 ? -2.781 -11.358 -4.671 1.00 89.50 188 ASN A C 1
ATOM 1537 O O . ASN A 1 188 ? -3.214 -11.016 -3.570 1.00 89.50 188 ASN A O 1
ATOM 1541 N N . ILE A 1 189 ? -2.924 -10.604 -5.767 1.00 87.25 189 ILE A N 1
ATOM 1542 C CA . ILE A 1 189 ? -3.524 -9.259 -5.754 1.00 87.25 189 ILE A CA 1
ATOM 1543 C C . ILE A 1 189 ? -4.970 -9.250 -5.241 1.00 87.25 189 ILE A C 1
ATOM 1545 O O . ILE A 1 189 ? -5.334 -8.386 -4.453 1.00 87.25 189 ILE A O 1
ATOM 1549 N N . GLY A 1 190 ? -5.798 -10.228 -5.614 1.00 91.12 190 GLY A N 1
ATOM 1550 C CA . GLY A 1 190 ? -7.193 -10.289 -5.169 1.00 91.12 190 GLY A CA 1
ATOM 1551 C C . GLY A 1 190 ? -7.307 -10.482 -3.656 1.00 91.12 190 GLY A C 1
ATOM 1552 O O . GLY A 1 190 ? -8.075 -9.786 -2.986 1.00 91.12 190 GLY A O 1
ATOM 1553 N N . LEU A 1 191 ? -6.484 -11.372 -3.097 1.00 92.25 191 LEU A N 1
ATOM 1554 C CA . LEU A 1 191 ? -6.401 -11.553 -1.649 1.00 92.25 191 LEU A CA 1
ATOM 1555 C C . LEU A 1 191 ? -5.858 -10.291 -0.967 1.00 92.25 191 LEU A C 1
ATOM 1557 O O . LEU A 1 191 ? -6.412 -9.862 0.039 1.00 92.25 191 LEU A O 1
ATOM 1561 N N . HIS A 1 192 ? -4.841 -9.654 -1.544 1.00 90.56 192 HIS A N 1
ATOM 1562 C CA . HIS A 1 192 ? -4.281 -8.405 -1.036 1.00 90.56 192 HIS A CA 1
ATOM 1563 C C . HIS A 1 192 ? -5.334 -7.286 -0.942 1.00 90.56 192 HIS A C 1
ATOM 1565 O O . HIS A 1 192 ? -5.471 -6.651 0.103 1.00 90.56 192 HIS A O 1
ATOM 1571 N N . LEU A 1 193 ? -6.132 -7.090 -1.997 1.00 93.69 193 LEU A N 1
ATOM 1572 C CA . LEU A 1 193 ? -7.227 -6.114 -2.018 1.00 93.69 193 LEU A CA 1
ATOM 1573 C C . LEU A 1 193 ? -8.320 -6.456 -0.995 1.00 93.69 193 LEU A C 1
ATOM 1575 O O . LEU A 1 193 ? -8.839 -5.566 -0.325 1.00 93.69 193 LEU A O 1
ATOM 1579 N N . THR A 1 194 ? -8.634 -7.743 -0.831 1.00 94.56 194 THR A N 1
ATOM 1580 C CA . THR A 1 194 ? -9.625 -8.206 0.153 1.00 94.56 194 THR A CA 1
ATOM 1581 C C . THR A 1 194 ? -9.165 -7.919 1.581 1.00 94.56 194 THR A C 1
ATOM 1583 O O . THR A 1 194 ? -9.923 -7.366 2.375 1.00 94.56 194 THR A O 1
ATOM 1586 N N . LEU A 1 195 ? -7.909 -8.241 1.909 1.00 94.25 195 LEU A N 1
ATOM 1587 C CA . LEU A 1 195 ? -7.327 -7.931 3.216 1.00 94.25 195 LEU A CA 1
ATOM 1588 C C . LEU A 1 195 ? -7.372 -6.422 3.484 1.00 94.25 195 LEU A C 1
ATOM 1590 O O . LEU A 1 195 ? -7.820 -6.006 4.549 1.00 94.25 195 LEU A O 1
ATOM 1594 N N . ARG A 1 196 ? -7.000 -5.602 2.491 1.00 93.25 196 ARG A N 1
ATOM 1595 C CA . ARG A 1 196 ? -7.042 -4.134 2.570 1.00 93.25 196 ARG A CA 1
ATOM 1596 C C . ARG A 1 196 ? -8.437 -3.572 2.802 1.00 93.25 196 ARG A C 1
ATOM 1598 O O . ARG A 1 196 ? -8.587 -2.657 3.608 1.00 93.25 196 ARG A O 1
ATOM 1605 N N . PHE A 1 197 ? -9.457 -4.146 2.168 1.00 95.94 197 PHE A N 1
ATOM 1606 C CA . PHE A 1 197 ? -10.846 -3.764 2.409 1.00 95.94 197 PHE A CA 1
ATOM 1607 C C . PHE A 1 197 ? -11.230 -3.932 3.886 1.00 95.94 197 PHE A C 1
ATOM 1609 O O . PHE A 1 197 ? -11.706 -2.987 4.513 1.00 95.94 197 PHE A O 1
ATOM 1616 N N . PHE A 1 198 ? -10.984 -5.111 4.469 1.00 95.06 198 PHE A N 1
ATOM 1617 C CA . PHE A 1 198 ? -11.323 -5.379 5.872 1.00 95.06 198 PHE A CA 1
ATOM 1618 C C . PHE A 1 198 ? -10.442 -4.606 6.857 1.00 95.06 198 PHE A C 1
ATOM 1620 O O . PHE A 1 198 ? -10.911 -4.183 7.914 1.00 95.06 198 PHE A O 1
ATOM 1627 N N . GLN A 1 199 ? -9.179 -4.374 6.500 1.00 93.81 199 GLN A N 1
ATOM 1628 C CA . GLN A 1 199 ? -8.285 -3.516 7.263 1.00 93.81 199 GLN A CA 1
ATOM 1629 C C . GLN A 1 199 ? -8.843 -2.084 7.326 1.00 93.81 199 GLN A C 1
ATOM 1631 O O . GLN A 1 199 ? -8.993 -1.536 8.420 1.00 93.81 199 GLN A O 1
ATOM 1636 N N . GLY A 1 200 ? -9.208 -1.513 6.171 1.00 94.56 200 GLY A N 1
ATOM 1637 C CA . GLY A 1 200 ? -9.812 -0.185 6.054 1.00 94.56 200 GLY A CA 1
ATOM 1638 C C . GLY A 1 200 ? -11.144 -0.087 6.790 1.00 94.56 200 GLY A C 1
ATOM 1639 O O . GLY A 1 200 ? -11.365 0.870 7.518 1.00 94.56 200 GLY A O 1
ATOM 1640 N N . LEU A 1 201 ? -11.982 -1.125 6.710 1.00 95.56 201 LEU A N 1
ATOM 1641 C CA . LEU A 1 201 ? -13.261 -1.214 7.421 1.00 95.56 201 LEU A CA 1
ATOM 1642 C C . LEU A 1 201 ? -13.120 -0.968 8.929 1.00 95.56 201 LEU A C 1
ATOM 1644 O O . LEU A 1 201 ? -13.955 -0.301 9.528 1.00 95.56 201 LEU A O 1
ATOM 1648 N N . SER A 1 202 ? -12.040 -1.437 9.548 1.00 93.94 202 SER A N 1
ATOM 1649 C CA . SER A 1 202 ? -11.801 -1.238 10.981 1.00 93.94 202 SER A CA 1
ATOM 1650 C C . SER A 1 202 ? -11.221 0.133 11.371 1.00 93.94 202 SER A C 1
ATOM 1652 O O . SER A 1 202 ? -11.210 0.463 12.557 1.00 93.94 202 SER A O 1
ATOM 1654 N N . PHE A 1 203 ? -10.696 0.917 10.426 1.00 90.88 203 PHE A N 1
ATOM 1655 C CA . PHE A 1 203 ? -9.786 2.029 10.722 1.00 90.88 203 PHE A CA 1
ATOM 1656 C C . PHE A 1 203 ? -10.434 3.158 11.539 1.00 90.88 203 PHE A C 1
ATOM 1658 O O . PHE A 1 203 ? -10.017 3.401 12.673 1.00 90.88 203 PHE A O 1
ATOM 1665 N N . GLU A 1 204 ? -11.478 3.799 11.010 1.00 88.62 204 GLU A N 1
ATOM 1666 C CA . GLU A 1 204 ? -12.145 4.941 11.669 1.00 88.62 204 GLU A CA 1
ATOM 1667 C C . GLU A 1 204 ? -12.725 4.572 13.032 1.00 88.62 204 GLU A C 1
ATOM 1669 O O . GLU A 1 204 ? -12.675 5.346 13.984 1.00 88.62 204 GLU A O 1
ATOM 1674 N N . SER A 1 205 ? -13.219 3.342 13.161 1.00 88.44 205 SER A N 1
ATOM 1675 C CA . SER A 1 205 ? -13.775 2.844 14.420 1.00 88.44 205 SER A CA 1
ATOM 1676 C C . SER A 1 205 ? -12.711 2.729 15.512 1.00 88.44 205 SER A C 1
ATOM 1678 O O . SER A 1 205 ? -12.924 3.192 16.630 1.00 88.44 205 SER A O 1
ATOM 1680 N N . ASN A 1 206 ? -11.525 2.203 15.186 1.00 88.00 206 ASN A N 1
ATOM 1681 C CA . ASN A 1 206 ? -10.401 2.145 16.127 1.00 88.00 206 ASN A CA 1
ATOM 1682 C C . ASN A 1 206 ? -9.840 3.535 16.486 1.00 88.00 206 ASN A C 1
ATOM 1684 O O . ASN A 1 206 ? -9.210 3.687 17.535 1.00 88.00 206 ASN A O 1
ATOM 1688 N N . TYR A 1 207 ? -10.050 4.540 15.631 1.00 81.88 207 TYR A N 1
ATOM 1689 C CA . TYR A 1 207 ? -9.627 5.912 15.895 1.00 81.88 207 TYR A CA 1
ATOM 1690 C C . TYR A 1 207 ? -10.639 6.675 16.761 1.00 81.88 207 TYR A C 1
ATOM 1692 O O . TYR A 1 207 ? -10.255 7.262 17.764 1.00 81.88 207 TYR A O 1
ATOM 1700 N N . LEU A 1 208 ? -11.931 6.636 16.425 1.00 82.19 208 LEU A N 1
ATOM 1701 C CA . LEU A 1 208 ? -12.961 7.463 17.065 1.00 82.19 208 LEU A CA 1
ATOM 1702 C C . LEU A 1 208 ? -13.525 6.861 18.357 1.00 82.19 208 LEU A C 1
ATOM 1704 O O . LEU A 1 208 ? -13.826 7.589 19.304 1.00 82.19 208 LEU A O 1
ATOM 1708 N N . MET A 1 209 ? -13.682 5.537 18.423 1.00 81.88 209 MET A N 1
ATOM 1709 C CA . MET A 1 209 ? -14.389 4.906 19.542 1.00 81.88 209 MET A CA 1
ATOM 1710 C C . MET A 1 209 ? -13.720 5.098 20.906 1.00 81.88 209 MET A C 1
ATOM 1712 O O . MET A 1 209 ? -14.467 5.332 21.857 1.00 81.88 209 MET A O 1
ATOM 1716 N N . PRO A 1 210 ? -12.378 5.080 21.044 1.00 78.00 210 PRO A N 1
ATOM 1717 C CA . PRO A 1 210 ? -11.734 5.345 22.327 1.00 78.00 210 PRO A CA 1
ATOM 1718 C C . PRO A 1 210 ? -12.112 6.675 22.976 1.00 78.00 210 PRO A C 1
ATOM 1720 O O . PRO A 1 210 ? -12.200 6.747 24.199 1.00 78.00 210 PRO A O 1
ATOM 1723 N N . TYR A 1 211 ? -12.360 7.711 22.171 1.00 71.25 211 TYR A N 1
ATOM 1724 C CA . TYR A 1 211 ? -12.764 9.023 22.673 1.00 71.25 211 TYR A CA 1
ATOM 1725 C C . TYR A 1 211 ? -14.191 8.993 23.223 1.00 71.25 211 TYR A C 1
ATOM 1727 O O . TYR A 1 211 ? -14.453 9.560 24.274 1.00 71.25 211 TYR A O 1
ATOM 1735 N N . THR A 1 212 ? -15.084 8.250 22.567 1.00 71.62 212 THR A N 1
ATOM 1736 C CA . THR A 1 212 ? -16.500 8.134 22.967 1.00 71.62 212 THR A CA 1
ATOM 1737 C C . THR A 1 212 ? -16.768 7.099 24.059 1.00 71.62 212 THR A C 1
ATOM 1739 O O . THR A 1 212 ? -17.882 6.999 24.546 1.00 71.62 212 THR A O 1
ATOM 1742 N N . ILE A 1 213 ? -15.779 6.268 24.398 1.00 68.69 213 ILE A N 1
ATOM 1743 C CA . ILE A 1 213 ? -15.853 5.312 25.515 1.00 68.69 213 ILE A CA 1
ATOM 1744 C C . ILE A 1 213 ? -15.569 6.016 26.855 1.00 68.69 213 ILE A C 1
ATOM 1746 O O . ILE A 1 213 ? -15.887 5.492 27.919 1.00 68.69 213 ILE A O 1
ATOM 1750 N N . GLY A 1 214 ? -14.934 7.189 26.805 1.00 57.78 214 GLY A N 1
ATOM 1751 C CA . GLY A 1 214 ? -14.675 8.023 27.973 1.00 57.78 214 GLY A CA 1
ATOM 1752 C C . GLY A 1 214 ? -15.808 8.992 28.341 1.00 57.78 214 GLY A C 1
ATOM 1753 O O . GLY A 1 214 ? -15.646 9.794 29.258 1.00 57.78 214 GLY A O 1
ATOM 1754 N N . GLU A 1 215 ? -16.923 8.966 27.630 1.00 50.75 215 GLU A N 1
ATOM 1755 C CA . GLU A 1 215 ? -18.120 9.749 27.951 1.00 50.75 215 GLU A CA 1
ATOM 1756 C C . GLU A 1 215 ? -19.218 8.790 28.409 1.00 50.75 215 GLU A C 1
ATOM 1758 O O . GLU A 1 215 ? -19.868 9.104 29.427 1.00 50.75 215 GLU A O 1
#